Protein AF-A0A7C1SMM3-F1 (afdb_monomer)

pLDDT: mean 85.87, std 16.8, range [30.47, 97.88]

Foldseek 3Di:
DDDLALCVVQPVCSVVAAADEQEQQGDPFLCLLFVNRVRHHYAYAQPDPDPLSHPLKGWFFPFPPDPVLVVCCRRVPVVSGGQEMEHADNVPPPQNFWADVVVGDGDALVRCVVVVQADPVPRDGTHHGPSNVSVVSGPHPHRDDDDRHHDYHYDDDQLVVVCVVVVHDSPDPVSVVVVVVVVVVCCVVVVPPHDDDCPDDDDDDDD

Sequence (207 aa):
SGFDSIRECYRDLSDHIFAVETGLSSDPPMNWLCSFLDQYTLISNSDAHSPEKLGREANIFAADLSYEGIIRAIKEGSSAGFGGTIEFFPQEGKYHYDGHRKCAVSWDPLQTLKHNELCPVCGKKVTIGVMNRVAQLADRDALPERKTRPPFFSLVPLKEILAEISGVGDEGIFIEEAAEPVHWRIAGETGLYGKYVVRKISITFSD

Secondary structure (DSSP, 8-state):
---SSHHHHHGGGGGG--EEE--TT--HHHHTT-GGGTTSEEE-----SSGGGTTSSEEEE-S-SSHHHHHHHHHHGGGGTEEEEEE--GGGSTTSSEEEGGGTEEE-HHHHHHTTTB-TTT-PBPBPPHHHHHHHH---SSPPPSSSSPPEEE---HHHHHHHHHTS-TT-HHHHHHHHHHHHHHHHHHTSSSS--------PPP-

Radius of gyration: 20.02 Å; Cα contacts (8 Å, |Δi|>4): 298; chains: 1; bounding box: 53×40×51 Å

Mean predicted aligned error: 7.5 Å

Nearest PDB structures (foldseek):
  5zb8-assembly1_A  TM=8.695E-01  e=2.434E-13  Pyrococcus furiosus
  7k33-assembly1_A  TM=8.265E-01  e=4.041E-12  Pyrococcus furiosus
  5ijl-assembly1_A  TM=6.917E-01  e=1.526E+00  Pyrococcus abyssi GE5

Structure (mmCIF, N/CA/C/O backbone):
data_AF-A0A7C1SMM3-F1
#
_entry.id   AF-A0A7C1SMM3-F1
#
loop_
_atom_site.group_PDB
_atom_site.id
_atom_site.type_symbol
_atom_site.label_atom_id
_atom_site.label_alt_id
_atom_site.label_comp_id
_atom_site.label_asym_id
_atom_site.label_entity_id
_atom_site.label_seq_id
_atom_site.pdbx_PDB_ins_code
_atom_site.Cartn_x
_atom_site.Cartn_y
_atom_site.Cartn_z
_atom_site.occupancy
_atom_site.B_iso_or_equiv
_atom_site.auth_seq_id
_atom_site.auth_comp_id
_atom_site.auth_asym_id
_atom_site.auth_atom_id
_atom_site.pdbx_PDB_model_num
ATOM 1 N N . SER A 1 1 ? -16.451 7.694 -2.002 1.00 51.03 1 SER A N 1
ATOM 2 C CA . SER A 1 1 ? -16.905 6.476 -2.697 1.00 51.03 1 SER A CA 1
ATOM 3 C C . SER A 1 1 ? -16.116 5.312 -2.138 1.00 51.03 1 SER A C 1
ATOM 5 O O . SER A 1 1 ? -14.928 5.474 -1.898 1.00 51.03 1 SER A O 1
ATOM 7 N N . GLY A 1 2 ? -16.765 4.186 -1.866 1.00 80.44 2 GLY A N 1
ATOM 8 C CA . GLY A 1 2 ? -16.091 2.929 -1.558 1.00 80.44 2 GLY A CA 1
ATOM 9 C C . GLY A 1 2 ? -16.720 1.881 -2.456 1.00 80.44 2 GLY A C 1
ATOM 10 O O . GLY A 1 2 ? -17.932 1.720 -2.400 1.00 80.44 2 GLY A O 1
ATOM 11 N N . PHE A 1 3 ? -15.922 1.282 -3.331 1.00 93.06 3 PHE A N 1
ATOM 12 C CA . PHE A 1 3 ? -16.336 0.158 -4.165 1.00 93.06 3 PHE A CA 1
ATOM 13 C C . PHE A 1 3 ? -15.752 -1.117 -3.561 1.00 93.06 3 PHE A C 1
ATOM 15 O O . PHE A 1 3 ? -14.666 -1.075 -2.969 1.00 93.06 3 PHE A O 1
ATOM 22 N N . ASP A 1 4 ? -16.458 -2.232 -3.709 1.00 93.81 4 ASP A N 1
ATOM 23 C CA . ASP A 1 4 ? -16.005 -3.539 -3.222 1.00 93.81 4 ASP A CA 1
ATOM 24 C C . ASP A 1 4 ? -15.216 -4.304 -4.301 1.00 93.81 4 ASP A C 1
ATOM 26 O O . ASP A 1 4 ? -14.583 -5.315 -4.014 1.00 93.81 4 ASP A O 1
ATOM 30 N N . SER A 1 5 ? -15.210 -3.819 -5.552 1.00 93.50 5 SER A N 1
ATOM 31 C CA . SER A 1 5 ? -14.416 -4.405 -6.639 1.00 93.50 5 SER A CA 1
ATOM 32 C C . SER A 1 5 ? -14.021 -3.399 -7.727 1.00 93.50 5 SER A C 1
ATOM 34 O O . SER A 1 5 ? -14.676 -2.374 -7.935 1.00 93.50 5 SER A O 1
ATOM 36 N N . ILE A 1 6 ? -12.980 -3.739 -8.498 1.00 94.88 6 ILE A N 1
ATOM 37 C CA . ILE A 1 6 ? -12.556 -2.979 -9.688 1.00 94.88 6 ILE A CA 1
ATOM 38 C C . ILE A 1 6 ? -13.687 -2.893 -10.720 1.00 94.88 6 ILE A C 1
ATOM 40 O O . ILE A 1 6 ? -13.918 -1.829 -11.291 1.00 94.88 6 ILE A O 1
ATOM 44 N N . ARG A 1 7 ? -14.444 -3.978 -10.927 1.00 95.06 7 ARG A N 1
ATOM 45 C CA . ARG A 1 7 ? -15.553 -4.009 -11.891 1.00 95.06 7 ARG A CA 1
ATOM 46 C C . ARG A 1 7 ? -16.708 -3.096 -11.494 1.00 95.06 7 ARG A C 1
ATOM 48 O O . ARG A 1 7 ? -17.322 -2.487 -12.360 1.00 95.06 7 ARG A O 1
ATOM 55 N N . GLU A 1 8 ? -17.006 -2.974 -10.207 1.00 95.38 8 GLU A N 1
ATOM 56 C CA . GLU A 1 8 ? -18.029 -2.039 -9.733 1.00 95.38 8 GLU A CA 1
ATOM 57 C C . GLU A 1 8 ? -17.616 -0.578 -9.987 1.00 95.38 8 GLU A C 1
ATOM 59 O O . GLU A 1 8 ? -18.430 0.230 -10.439 1.00 95.38 8 GLU A O 1
ATOM 64 N N . CYS A 1 9 ? -16.334 -0.270 -9.755 1.00 95.62 9 CYS A N 1
ATOM 65 C CA . CYS A 1 9 ? -15.755 1.058 -9.951 1.00 95.62 9 CYS A CA 1
ATOM 66 C C . CYS A 1 9 ? -15.668 1.450 -11.437 1.00 95.62 9 CYS A C 1
ATOM 68 O O . CYS A 1 9 ? -16.152 2.510 -11.833 1.00 95.62 9 CYS A O 1
ATOM 70 N N . TYR A 1 10 ? -15.074 0.583 -12.264 1.00 95.69 10 TYR A N 1
ATOM 71 C CA . TYR A 1 10 ? -14.698 0.888 -13.651 1.00 95.69 10 TYR A CA 1
ATOM 72 C C . TYR A 1 10 ? -15.640 0.299 -14.707 1.00 95.69 10 TYR A C 1
ATOM 74 O O . TYR A 1 10 ? -15.558 0.685 -15.869 1.00 95.69 10 TYR A O 1
ATOM 82 N N . ARG A 1 11 ? -16.563 -0.590 -14.321 1.00 95.56 11 ARG A N 1
ATOM 83 C CA . ARG A 1 11 ? -17.600 -1.176 -15.188 1.00 95.56 11 ARG A CA 1
ATOM 84 C C . ARG A 1 11 ? -17.015 -1.796 -16.457 1.00 95.56 11 ARG A C 1
ATOM 86 O O . ARG A 1 11 ? -16.208 -2.708 -16.368 1.00 95.56 11 ARG A O 1
ATOM 93 N N . ASP A 1 12 ? -17.441 -1.324 -17.619 1.00 96.62 12 ASP A N 1
ATOM 94 C CA . ASP A 1 12 ? -16.998 -1.741 -18.946 1.00 96.62 12 ASP A CA 1
ATOM 95 C C . ASP A 1 12 ? -15.519 -1.434 -19.225 1.00 96.62 12 ASP A C 1
ATOM 97 O O . ASP A 1 12 ? -14.947 -2.009 -20.146 1.00 96.62 12 ASP A O 1
ATOM 101 N N . LEU A 1 13 ? -14.873 -0.599 -18.404 1.00 96.88 13 LEU A N 1
ATOM 102 C CA . LEU A 1 13 ? -13.441 -0.317 -18.494 1.00 96.88 13 LEU A CA 1
ATOM 103 C C . LEU A 1 13 ? -12.572 -1.228 -17.614 1.00 96.88 13 LEU A C 1
ATOM 105 O O . LEU A 1 13 ? -11.350 -1.084 -17.640 1.00 96.88 13 LEU A O 1
ATOM 109 N N . SER A 1 14 ? -13.154 -2.158 -16.841 1.00 96.19 14 SER A N 1
ATOM 110 C CA . SER A 1 14 ? -12.384 -3.022 -15.930 1.00 96.19 14 SER A CA 1
ATOM 111 C C . SER A 1 14 ? -11.294 -3.818 -16.640 1.00 96.19 14 SER A C 1
ATOM 113 O O . SER A 1 14 ? -10.201 -3.969 -16.107 1.00 96.19 14 SER A O 1
ATOM 115 N N . ASP A 1 15 ? -11.567 -4.253 -17.869 1.00 95.38 15 ASP A N 1
ATOM 116 C CA . ASP A 1 15 ? -10.668 -5.104 -18.657 1.00 95.38 15 ASP A CA 1
ATOM 117 C C . ASP A 1 15 ? -9.462 -4.326 -19.225 1.00 95.38 15 ASP A C 1
ATOM 119 O O . ASP A 1 15 ? -8.555 -4.904 -19.824 1.00 95.38 15 ASP A O 1
ATOM 123 N N . HIS A 1 16 ? -9.431 -3.004 -19.026 1.00 96.12 16 HIS A N 1
ATOM 124 C CA . HIS A 1 16 ? -8.307 -2.129 -19.362 1.00 96.12 16 HIS A CA 1
ATOM 125 C C . HIS A 1 16 ? -7.430 -1.780 -18.151 1.00 96.12 16 HIS A C 1
ATOM 127 O O . HIS A 1 16 ? -6.458 -1.034 -18.298 1.00 96.12 16 HIS A O 1
ATOM 133 N N . ILE A 1 17 ? -7.755 -2.299 -16.964 1.00 97.19 17 ILE A N 1
ATOM 134 C CA . ILE A 1 17 ? -6.964 -2.116 -15.749 1.00 97.19 17 ILE A CA 1
ATOM 135 C C . ILE A 1 17 ? -6.017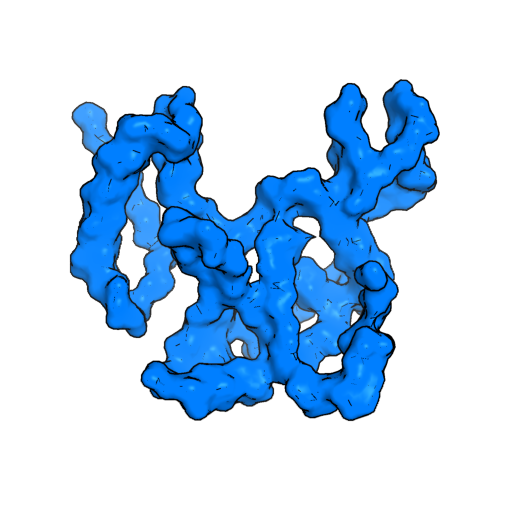 -3.305 -15.599 1.00 97.19 17 ILE A C 1
ATOM 137 O O . ILE A 1 17 ? -6.443 -4.453 -15.568 1.00 97.19 17 ILE A O 1
ATOM 141 N N . PHE A 1 18 ? -4.719 -3.027 -15.498 1.00 96.44 18 PHE A N 1
ATOM 142 C CA . PHE A 1 18 ? -3.675 -4.061 -15.425 1.00 96.44 18 PHE A CA 1
ATOM 143 C C . PHE A 1 18 ? -2.922 -4.065 -14.096 1.00 96.44 18 PHE A C 1
ATOM 145 O O . PHE A 1 18 ? -2.239 -5.030 -13.764 1.00 96.44 18 PHE A O 1
ATOM 152 N N . ALA A 1 19 ? -3.023 -2.972 -13.347 1.00 96.88 19 ALA A N 1
ATOM 153 C CA . ALA A 1 19 ? -2.275 -2.765 -12.126 1.00 96.88 19 ALA A CA 1
ATOM 154 C C . ALA A 1 19 ? -3.119 -2.038 -11.087 1.00 96.88 19 ALA A C 1
ATOM 156 O O . ALA A 1 19 ? -4.028 -1.279 -11.432 1.00 96.88 19 ALA A O 1
ATOM 157 N N . VAL A 1 20 ? -2.787 -2.274 -9.823 1.00 96.88 20 VAL A N 1
ATOM 158 C CA . VAL A 1 20 ? -3.386 -1.609 -8.667 1.00 96.88 20 VAL A CA 1
ATOM 159 C C . VAL A 1 20 ? -2.256 -1.038 -7.830 1.00 96.88 20 VAL A C 1
ATOM 161 O O . VAL A 1 20 ? -1.303 -1.741 -7.504 1.00 96.88 20 VAL A O 1
ATOM 164 N N . GLU A 1 21 ? -2.354 0.247 -7.514 1.00 97.38 21 GLU A N 1
ATOM 165 C CA . GLU A 1 21 ? -1.407 0.902 -6.620 1.00 97.38 21 GLU A CA 1
ATOM 166 C C . GLU A 1 21 ? -1.762 0.589 -5.164 1.00 97.38 21 GLU A C 1
ATOM 168 O O . GLU A 1 21 ? -2.913 0.768 -4.760 1.00 97.38 21 GLU A O 1
ATOM 173 N N . THR A 1 22 ? -0.789 0.104 -4.390 1.00 94.88 22 THR A N 1
ATOM 174 C CA . THR A 1 22 ? -0.941 -0.188 -2.953 1.00 94.88 22 THR A CA 1
ATOM 175 C C . THR A 1 22 ? -1.148 1.094 -2.148 1.00 94.88 22 THR A C 1
ATOM 177 O O . THR A 1 22 ? -2.021 1.161 -1.273 1.00 94.88 22 THR A O 1
ATOM 180 N N . GLY A 1 23 ? -0.361 2.115 -2.490 1.00 92.81 23 GLY A N 1
ATOM 181 C CA . GLY A 1 23 ? -0.274 3.394 -1.804 1.00 92.81 23 GLY A CA 1
ATOM 182 C C . GLY A 1 23 ? 0.199 3.265 -0.354 1.00 92.81 23 GLY A C 1
ATOM 183 O O . GLY A 1 23 ? 0.208 2.195 0.244 1.00 92.81 23 GLY A O 1
ATOM 184 N N . LEU A 1 24 ? 0.445 4.410 0.279 1.00 93.25 24 LEU A N 1
ATOM 185 C CA . LEU A 1 24 ? 1.097 4.524 1.598 1.00 93.25 24 LEU A CA 1
ATOM 186 C C . LEU A 1 24 ? 0.362 3.872 2.784 1.00 93.25 24 LEU A C 1
ATOM 188 O O . LEU A 1 24 ? 0.806 3.974 3.926 1.00 93.25 24 LEU A O 1
ATOM 192 N N . SER A 1 25 ? -0.839 3.337 2.567 1.00 95.38 25 SER A N 1
ATOM 193 C CA . SER A 1 25 ? -1.697 2.798 3.629 1.00 95.38 25 SER A CA 1
ATOM 194 C C . SER A 1 25 ? -1.900 1.287 3.548 1.00 95.38 25 SER A C 1
ATOM 196 O O . SER A 1 25 ? -2.565 0.727 4.422 1.00 95.38 25 SER A O 1
ATOM 198 N N . SER A 1 26 ? -1.365 0.624 2.522 1.00 96.00 26 SER A N 1
ATOM 199 C CA . SER A 1 26 ? -1.418 -0.829 2.396 1.00 96.00 26 SER A CA 1
ATOM 200 C C . SER A 1 26 ? -0.145 -1.366 1.757 1.00 96.00 26 SER A C 1
ATOM 202 O O . SER A 1 26 ? 0.583 -0.630 1.111 1.00 96.00 26 SER A O 1
ATOM 204 N N . ASP A 1 27 ? 0.121 -2.652 1.935 1.00 96.19 27 ASP A N 1
ATOM 205 C CA . ASP A 1 27 ? 1.266 -3.328 1.331 1.00 96.19 27 ASP A CA 1
ATOM 206 C C . ASP A 1 27 ? 0.802 -4.566 0.536 1.00 96.19 27 ASP A C 1
ATOM 208 O O . ASP A 1 27 ? -0.387 -4.929 0.556 1.00 96.19 27 ASP A O 1
ATOM 212 N N . PRO A 1 28 ? 1.701 -5.240 -0.202 1.00 95.50 28 PRO A N 1
ATOM 213 C CA . PRO A 1 28 ? 1.336 -6.438 -0.939 1.00 95.50 28 PRO A CA 1
ATOM 214 C C . PRO A 1 28 ? 0.726 -7.535 -0.050 1.00 95.50 28 PRO A C 1
ATOM 216 O O . PRO A 1 28 ? -0.330 -8.034 -0.432 1.00 95.50 28 PRO A O 1
ATOM 219 N N . PRO A 1 29 ? 1.261 -7.882 1.142 1.00 94.69 29 PRO A N 1
ATOM 220 C CA . PRO A 1 29 ? 0.603 -8.811 2.065 1.00 94.69 29 PRO A CA 1
ATOM 221 C C . PRO A 1 29 ? -0.856 -8.484 2.389 1.00 94.69 29 PRO A C 1
ATOM 223 O O . PRO A 1 29 ? -1.693 -9.383 2.327 1.00 94.69 29 PRO A O 1
ATOM 226 N N . MET A 1 30 ? -1.184 -7.228 2.696 1.00 95.94 30 MET A N 1
ATOM 227 C CA . MET A 1 30 ? -2.565 -6.812 2.958 1.00 95.94 30 MET A CA 1
ATOM 228 C C . MET A 1 30 ? -3.458 -7.056 1.734 1.00 95.94 30 MET A C 1
ATOM 230 O O . MET A 1 30 ? -4.520 -7.664 1.847 1.00 95.94 30 MET A O 1
ATOM 234 N N . ASN A 1 31 ? -3.006 -6.646 0.548 1.00 96.12 31 ASN A N 1
ATOM 235 C CA . ASN A 1 31 ? -3.766 -6.791 -0.700 1.00 96.12 31 ASN A CA 1
ATOM 236 C C . ASN A 1 31 ? -3.881 -8.252 -1.162 1.00 96.12 31 ASN A C 1
ATOM 238 O O . ASN A 1 31 ? -4.873 -8.658 -1.762 1.00 96.12 31 ASN A O 1
ATOM 242 N N . TRP A 1 32 ? -2.894 -9.082 -0.843 1.00 95.06 32 TRP A N 1
ATOM 243 C CA . TRP A 1 32 ? -2.866 -10.506 -1.162 1.00 95.06 32 TRP A CA 1
ATOM 244 C C . TRP A 1 32 ? -3.916 -11.339 -0.437 1.00 95.06 32 TRP A C 1
ATOM 246 O O . TRP A 1 32 ? -4.119 -12.492 -0.823 1.00 95.06 32 TRP A O 1
ATOM 256 N N . LEU A 1 33 ? -4.574 -10.792 0.582 1.00 95.31 33 LEU A N 1
ATOM 257 C CA . LEU A 1 33 ? -5.727 -11.421 1.222 1.00 95.31 33 LEU A CA 1
ATOM 258 C C . LEU A 1 33 ? -7.000 -11.337 0.363 1.00 95.31 33 LEU A C 1
ATOM 260 O O . LEU A 1 33 ? -7.958 -12.052 0.637 1.00 95.31 33 LEU A O 1
ATOM 264 N N . CYS A 1 34 ? -6.994 -10.514 -0.687 1.00 95.38 34 CYS A N 1
ATOM 265 C CA . CYS A 1 34 ? -8.125 -10.269 -1.574 1.00 95.38 34 CYS A CA 1
ATOM 266 C C . CYS A 1 34 ? -7.886 -10.924 -2.944 1.00 95.38 34 CYS A C 1
ATOM 268 O O . CYS A 1 34 ? -7.197 -10.363 -3.797 1.00 95.38 34 CYS A O 1
ATOM 270 N N . SER A 1 35 ? -8.450 -12.107 -3.194 1.00 93.94 35 SER A N 1
ATOM 271 C CA . SER A 1 35 ? -8.172 -12.890 -4.408 1.00 93.94 35 SER A CA 1
ATOM 272 C C . SER A 1 35 ? -8.558 -12.199 -5.709 1.00 93.94 35 SER A C 1
ATOM 274 O O . SER A 1 35 ? -7.914 -12.424 -6.733 1.00 93.94 35 SER A O 1
ATOM 276 N N . PHE A 1 36 ? -9.543 -11.298 -5.675 1.00 94.06 36 PHE A N 1
ATOM 277 C CA . PHE A 1 36 ? -9.931 -10.518 -6.848 1.00 94.06 36 PHE A CA 1
ATOM 278 C C . PHE A 1 36 ? -8.805 -9.607 -7.366 1.00 94.06 36 PHE A C 1
ATOM 280 O O . PHE A 1 36 ? -8.863 -9.188 -8.527 1.00 94.06 36 PHE A O 1
ATOM 287 N N . LEU A 1 37 ? -7.792 -9.318 -6.534 1.00 94.81 37 LEU A N 1
ATOM 288 C CA . LEU A 1 37 ? -6.622 -8.525 -6.902 1.00 94.81 37 LEU A CA 1
ATOM 289 C C . LEU A 1 37 ? -5.512 -9.334 -7.592 1.00 94.81 37 LEU A C 1
ATOM 291 O O . LEU A 1 37 ? -4.626 -8.735 -8.191 1.00 94.81 37 LEU A O 1
ATOM 295 N N . ASP A 1 38 ? -5.559 -10.669 -7.572 1.00 92.44 38 ASP A N 1
ATOM 296 C CA . ASP A 1 38 ? -4.474 -11.525 -8.085 1.00 92.44 38 ASP A CA 1
ATOM 297 C C . ASP A 1 38 ? -4.201 -11.374 -9.587 1.00 92.44 38 ASP A C 1
ATOM 299 O O . ASP A 1 38 ? -3.119 -11.721 -10.055 1.00 92.44 38 ASP A O 1
ATOM 303 N N . GLN A 1 39 ? -5.184 -10.886 -10.342 1.00 91.69 39 GLN A N 1
ATOM 304 C CA . GLN A 1 39 ? -5.062 -10.649 -11.781 1.00 91.69 39 GLN A CA 1
ATOM 305 C C . GLN A 1 39 ? -4.324 -9.345 -12.128 1.00 91.69 39 GLN A C 1
ATOM 307 O O . GLN A 1 39 ? -4.029 -9.121 -13.298 1.00 91.69 39 GLN A O 1
ATOM 312 N N . TYR A 1 40 ? -4.052 -8.484 -11.142 1.00 94.69 40 TYR A N 1
ATOM 313 C CA . TYR A 1 40 ? -3.394 -7.197 -11.349 1.00 94.69 40 TYR A CA 1
ATOM 314 C C . TYR A 1 40 ? -1.964 -7.224 -10.814 1.00 94.69 40 TYR A C 1
ATOM 316 O O . TYR A 1 40 ? -1.669 -7.820 -9.776 1.00 94.69 40 TYR A O 1
ATOM 324 N N . THR A 1 41 ? -1.076 -6.496 -11.481 1.00 96.06 41 THR A N 1
ATOM 325 C CA . THR A 1 41 ? 0.244 -6.193 -10.929 1.00 96.06 41 THR A CA 1
ATOM 326 C C . THR A 1 41 ? 0.092 -5.164 -9.812 1.00 96.06 41 THR A C 1
ATOM 328 O O . THR A 1 41 ? -0.401 -4.060 -10.044 1.00 96.06 41 THR A O 1
ATOM 331 N N . LEU A 1 42 ? 0.520 -5.505 -8.597 1.00 96.50 42 LEU A N 1
ATOM 332 C CA . LEU A 1 42 ? 0.599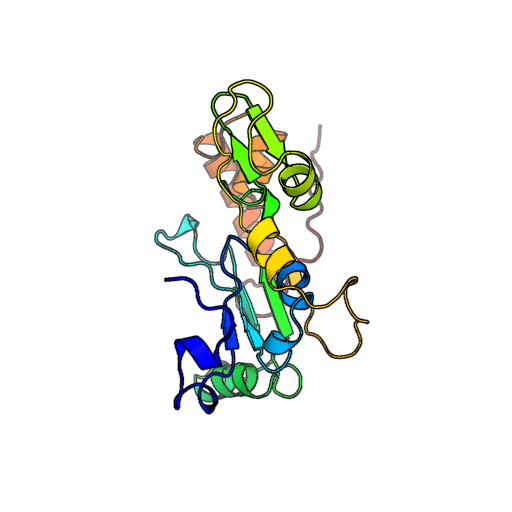 -4.525 -7.516 1.00 96.50 42 LEU A CA 1
ATOM 333 C C . LEU A 1 42 ? 1.811 -3.623 -7.747 1.00 96.50 42 LEU A C 1
ATOM 335 O O . LEU A 1 42 ? 2.929 -4.123 -7.875 1.00 96.50 42 LEU A O 1
ATOM 339 N N . ILE A 1 43 ? 1.569 -2.318 -7.821 1.00 97.69 43 ILE A N 1
ATOM 340 C CA . ILE A 1 43 ? 2.599 -1.288 -7.978 1.00 97.69 43 ILE A CA 1
ATOM 341 C C . ILE A 1 43 ? 2.610 -0.374 -6.756 1.00 97.69 43 ILE A C 1
ATOM 343 O O . ILE A 1 43 ? 1.607 -0.258 -6.057 1.00 97.69 43 ILE A O 1
ATOM 347 N N . SER A 1 44 ? 3.733 0.295 -6.527 1.00 96.94 44 SER A N 1
ATOM 348 C CA . SER A 1 44 ? 3.930 1.181 -5.382 1.00 96.94 44 SER A CA 1
ATOM 349 C C . SER A 1 44 ? 4.627 2.462 -5.825 1.00 96.94 44 SER A C 1
ATOM 351 O O . SER A 1 44 ? 5.639 2.414 -6.531 1.00 96.94 44 SER A O 1
ATOM 353 N N . ASN A 1 45 ? 4.051 3.616 -5.488 1.00 95.94 45 ASN A N 1
ATOM 354 C CA . ASN A 1 45 ? 4.495 4.922 -5.965 1.00 95.94 45 ASN A CA 1
ATOM 355 C C . ASN A 1 45 ? 4.466 5.936 -4.823 1.00 95.94 45 ASN A C 1
ATOM 357 O O . ASN A 1 45 ? 3.509 6.029 -4.068 1.00 95.94 45 ASN A O 1
ATOM 361 N N . SER A 1 46 ? 5.490 6.785 -4.747 1.00 91.44 46 SER A N 1
ATOM 362 C CA . SER A 1 46 ? 5.682 7.676 -3.600 1.00 91.44 46 SER A CA 1
ATOM 363 C C . SER A 1 46 ? 4.600 8.733 -3.367 1.00 91.44 46 SER A C 1
ATOM 365 O O . SER A 1 46 ? 4.585 9.317 -2.283 1.00 91.44 46 SER A O 1
ATOM 367 N N . ASP A 1 47 ? 3.781 9.068 -4.368 1.00 93.44 47 ASP A N 1
ATOM 368 C CA . ASP A 1 47 ? 2.879 10.231 -4.331 1.00 93.44 47 ASP A CA 1
ATOM 369 C C . ASP A 1 47 ? 3.602 11.490 -3.792 1.00 93.44 47 ASP A C 1
ATOM 371 O O . ASP A 1 47 ? 3.253 12.101 -2.771 1.00 93.44 47 ASP A O 1
ATOM 375 N N . ALA A 1 48 ? 4.761 11.778 -4.394 1.00 90.69 48 ALA A N 1
ATOM 376 C CA . ALA A 1 48 ? 5.710 12.742 -3.857 1.00 90.69 48 ALA A CA 1
ATOM 377 C C . ALA A 1 48 ? 5.260 14.171 -4.169 1.00 90.69 48 ALA A C 1
ATOM 379 O O . ALA A 1 48 ? 5.213 14.593 -5.320 1.00 90.69 48 ALA A O 1
ATOM 380 N N . HIS A 1 49 ? 4.991 14.925 -3.107 1.00 91.19 49 HIS A N 1
ATOM 381 C CA . HIS A 1 49 ? 4.643 16.347 -3.159 1.00 91.19 49 HIS A CA 1
ATOM 382 C C . HIS A 1 49 ? 5.817 17.256 -2.760 1.00 91.19 49 HIS A C 1
ATOM 384 O O . HIS A 1 49 ? 5.669 18.473 -2.672 1.00 91.19 49 HIS A O 1
ATOM 390 N N . SER A 1 50 ? 6.974 16.656 -2.482 1.00 87.44 50 SER A N 1
ATOM 391 C CA . SER A 1 50 ? 8.235 17.338 -2.217 1.00 87.44 50 SER A CA 1
ATOM 392 C C . SER A 1 50 ? 9.408 16.411 -2.579 1.00 87.44 50 SER A C 1
ATOM 394 O O . SER A 1 50 ? 9.219 15.187 -2.595 1.00 87.44 50 SER A O 1
ATOM 396 N N . PRO A 1 51 ? 10.601 16.949 -2.892 1.00 84.31 51 PRO A N 1
ATOM 397 C CA . PRO A 1 51 ? 11.767 16.141 -3.258 1.00 84.31 51 PRO A CA 1
ATOM 398 C C . PRO A 1 51 ? 12.158 15.105 -2.198 1.00 84.31 51 PRO A C 1
ATOM 400 O O . PRO A 1 51 ? 12.563 14.000 -2.536 1.00 84.31 51 PRO A O 1
ATOM 403 N N . GLU A 1 52 ? 11.970 15.426 -0.920 1.00 80.31 52 GLU A N 1
ATOM 404 C CA . GLU A 1 52 ? 12.324 14.567 0.217 1.00 80.31 52 GLU A CA 1
ATOM 405 C C . GLU A 1 52 ? 11.427 13.326 0.304 1.00 80.31 52 GLU A C 1
ATOM 407 O O . GLU A 1 52 ? 11.811 12.320 0.892 1.00 80.31 52 GLU A O 1
ATOM 412 N N . LYS A 1 53 ? 10.226 13.388 -0.287 1.00 83.94 53 LYS A N 1
ATOM 413 C CA . LYS A 1 53 ? 9.273 12.272 -0.341 1.00 83.94 53 LYS A CA 1
ATOM 414 C C . LYS A 1 53 ? 9.450 11.405 -1.585 1.00 83.94 53 LYS A C 1
ATOM 416 O O . LYS A 1 53 ? 8.767 10.388 -1.703 1.00 83.94 53 LYS A O 1
ATOM 421 N N . LEU A 1 54 ? 10.313 11.797 -2.524 1.00 85.75 54 LEU A N 1
ATOM 422 C CA . LEU A 1 54 ? 10.536 11.051 -3.757 1.00 85.75 54 LEU A CA 1
ATOM 423 C C . LEU A 1 54 ? 11.126 9.671 -3.447 1.00 85.75 54 LEU A C 1
ATOM 425 O O . LEU A 1 54 ? 12.111 9.553 -2.726 1.00 85.75 54 LEU A O 1
ATOM 429 N N . GLY A 1 55 ? 10.527 8.622 -4.011 1.00 85.88 55 GLY A N 1
ATOM 430 C CA . GLY A 1 55 ? 11.055 7.262 -3.891 1.00 85.88 55 GLY A CA 1
ATOM 431 C C . GLY A 1 55 ? 10.888 6.608 -2.516 1.00 85.88 55 GLY A C 1
ATOM 432 O O . GLY A 1 55 ? 11.464 5.546 -2.301 1.00 85.88 55 GLY A O 1
ATOM 433 N N . ARG A 1 56 ? 10.080 7.181 -1.605 1.00 87.56 56 ARG A N 1
ATOM 434 C CA . ARG A 1 56 ? 9.658 6.481 -0.368 1.00 87.56 56 ARG A CA 1
ATOM 435 C C . ARG A 1 56 ? 8.860 5.201 -0.646 1.00 87.56 56 ARG A C 1
ATOM 437 O O . ARG A 1 56 ? 8.801 4.319 0.196 1.00 87.56 56 ARG A O 1
ATOM 444 N N . GLU A 1 57 ? 8.288 5.129 -1.843 1.00 93.00 57 GLU A N 1
ATOM 445 C CA . GLU A 1 57 ? 7.704 3.948 -2.464 1.00 93.00 57 GLU A CA 1
ATOM 446 C C . GLU A 1 57 ? 8.151 3.907 -3.925 1.00 93.00 57 GLU A C 1
ATOM 448 O O . GLU A 1 57 ? 8.298 4.961 -4.562 1.00 93.00 57 GLU A O 1
ATOM 453 N N . ALA A 1 58 ? 8.417 2.711 -4.445 1.00 94.88 58 ALA A N 1
ATOM 454 C CA . ALA A 1 58 ? 8.929 2.534 -5.798 1.00 94.88 58 ALA A CA 1
ATOM 455 C C . ALA A 1 58 ? 8.679 1.127 -6.353 1.00 94.88 58 ALA A C 1
ATOM 457 O O . ALA A 1 58 ? 8.355 0.180 -5.640 1.00 94.88 58 ALA A O 1
ATOM 458 N N . ASN A 1 59 ? 8.929 0.974 -7.652 1.00 96.06 59 ASN A N 1
ATOM 459 C CA . ASN A 1 59 ? 8.827 -0.294 -8.367 1.00 96.06 59 ASN A CA 1
ATOM 460 C C . ASN A 1 59 ? 10.205 -0.736 -8.871 1.00 96.06 59 ASN A C 1
ATOM 462 O O . ASN A 1 59 ? 11.024 0.084 -9.292 1.00 96.06 59 ASN A O 1
ATOM 466 N N . ILE A 1 60 ? 10.451 -2.044 -8.866 1.00 94.88 60 ILE A N 1
ATOM 467 C CA . ILE A 1 60 ? 11.684 -2.657 -9.360 1.00 94.88 60 ILE A CA 1
ATOM 468 C C . ILE A 1 60 ? 11.414 -3.201 -10.762 1.00 94.88 60 ILE A C 1
ATOM 470 O O . ILE A 1 60 ? 10.584 -4.092 -10.935 1.00 94.88 60 ILE A O 1
ATOM 474 N N . PHE A 1 61 ? 12.151 -2.712 -11.759 1.00 93.56 61 PHE A N 1
ATOM 475 C CA . PHE A 1 61 ? 12.034 -3.162 -13.147 1.00 93.56 61 PHE A CA 1
ATOM 476 C C . PHE A 1 61 ? 13.327 -3.817 -13.635 1.00 93.56 61 PHE A C 1
ATOM 478 O O . PHE A 1 61 ? 14.415 -3.261 -13.509 1.00 93.56 61 PHE A O 1
ATOM 485 N N . ALA A 1 62 ? 13.184 -4.992 -14.240 1.00 92.81 62 ALA A N 1
ATOM 486 C CA . ALA A 1 62 ? 14.181 -5.674 -15.057 1.00 92.81 62 ALA A CA 1
ATOM 487 C C . ALA A 1 62 ? 13.737 -5.631 -16.532 1.00 92.81 62 ALA A C 1
ATOM 489 O O . ALA A 1 62 ? 13.592 -6.663 -17.184 1.00 92.81 62 ALA A O 1
ATOM 490 N N . ALA A 1 63 ? 13.457 -4.423 -17.019 1.00 91.44 63 ALA A N 1
ATOM 491 C CA . ALA A 1 63 ? 12.982 -4.139 -18.369 1.00 91.44 63 ALA A CA 1
ATOM 492 C C . ALA A 1 63 ? 13.778 -2.976 -18.976 1.00 91.44 63 ALA A C 1
ATOM 494 O O . ALA A 1 63 ? 14.509 -2.279 -18.266 1.00 91.44 63 ALA A O 1
ATOM 495 N N . ASP A 1 64 ? 13.626 -2.760 -20.282 1.00 90.62 64 ASP A N 1
ATOM 496 C CA . ASP A 1 64 ? 14.198 -1.590 -20.944 1.00 90.62 64 ASP A CA 1
ATOM 497 C C . ASP A 1 64 ? 13.653 -0.304 -20.312 1.00 90.62 64 ASP A C 1
ATOM 499 O O . ASP A 1 64 ? 12.457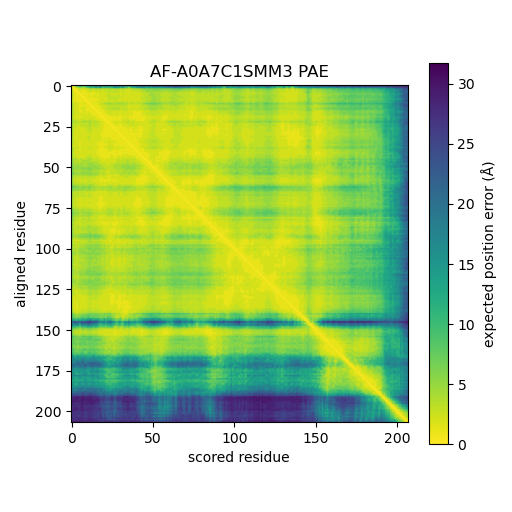 -0.198 -20.025 1.00 90.62 64 ASP A O 1
ATOM 503 N N . LEU A 1 65 ? 14.528 0.688 -20.118 1.00 92.06 65 LEU A N 1
ATOM 504 C CA . LEU A 1 65 ? 14.154 2.007 -19.602 1.00 92.06 65 LEU A CA 1
ATOM 505 C C . LEU A 1 65 ? 13.486 2.843 -20.707 1.00 92.06 65 LEU A C 1
ATOM 507 O O . LEU A 1 65 ? 13.996 3.868 -21.154 1.00 92.06 65 LEU A O 1
ATOM 511 N N . SER A 1 66 ? 12.343 2.354 -21.170 1.00 94.69 66 SER A N 1
ATOM 512 C CA . SER A 1 66 ? 11.450 2.986 -22.129 1.00 94.69 66 SER A CA 1
ATOM 513 C C . SER A 1 66 ? 10.015 2.871 -21.631 1.00 94.69 66 SER A C 1
ATOM 515 O O . SER A 1 66 ? 9.693 2.034 -20.783 1.00 94.69 66 SER A O 1
ATOM 517 N N . TYR A 1 67 ? 9.132 3.712 -22.167 1.00 96.25 67 TYR A N 1
ATOM 518 C CA . TYR A 1 67 ? 7.708 3.621 -21.865 1.00 96.25 67 TYR A CA 1
ATOM 519 C C . TYR A 1 67 ? 7.167 2.222 -22.192 1.00 96.25 67 TYR A C 1
ATOM 521 O O . TYR A 1 67 ? 6.471 1.616 -21.380 1.00 96.25 67 TYR A O 1
ATOM 529 N N . GLU A 1 68 ? 7.542 1.680 -23.349 1.00 97.88 68 GLU A N 1
ATOM 530 C CA . GLU A 1 68 ? 7.113 0.367 -23.817 1.00 97.88 68 GLU A CA 1
ATOM 531 C C . GLU A 1 68 ? 7.617 -0.751 -22.901 1.00 97.88 68 GLU A C 1
ATOM 533 O O . GLU A 1 68 ? 6.842 -1.642 -22.554 1.00 97.88 68 GLU A O 1
ATOM 538 N N . GLY A 1 69 ? 8.883 -0.691 -22.475 1.00 96.56 69 GLY A N 1
ATOM 539 C CA . GLY A 1 69 ? 9.476 -1.669 -21.564 1.00 96.56 69 GLY A CA 1
ATOM 540 C C . GLY A 1 69 ? 8.780 -1.680 -20.203 1.00 96.56 69 GLY A C 1
ATOM 541 O O . GLY A 1 69 ? 8.366 -2.738 -19.725 1.00 96.56 69 GLY A O 1
ATOM 542 N N . ILE A 1 70 ? 8.571 -0.498 -19.616 1.00 96.44 70 ILE A N 1
ATOM 543 C CA . ILE A 1 70 ? 7.915 -0.341 -18.311 1.00 96.44 70 ILE A CA 1
ATOM 544 C C . ILE A 1 70 ? 6.450 -0.780 -18.376 1.00 96.44 70 ILE A C 1
ATOM 546 O O . ILE A 1 70 ? 6.006 -1.575 -17.548 1.00 96.44 70 ILE A O 1
ATOM 550 N N . ILE A 1 71 ? 5.686 -0.307 -19.364 1.00 97.44 71 ILE A N 1
ATOM 551 C CA . ILE A 1 71 ? 4.269 -0.669 -19.487 1.00 97.44 71 ILE A CA 1
ATOM 552 C C . ILE A 1 71 ? 4.098 -2.157 -19.757 1.00 97.44 71 ILE A C 1
ATOM 554 O O . ILE A 1 71 ? 3.188 -2.768 -19.197 1.00 97.44 71 ILE A O 1
ATOM 558 N N . ARG A 1 72 ? 4.969 -2.761 -20.568 1.00 97.50 72 ARG A N 1
ATOM 559 C CA . ARG A 1 72 ? 4.948 -4.206 -20.780 1.00 97.50 72 ARG A CA 1
ATOM 560 C C . ARG A 1 72 ? 5.190 -4.959 -19.473 1.00 97.50 72 ARG A C 1
ATOM 562 O O . ARG A 1 72 ? 4.404 -5.844 -19.152 1.00 97.50 72 ARG A O 1
ATOM 569 N N . ALA A 1 73 ? 6.202 -4.569 -18.696 1.00 96.38 73 ALA A N 1
ATOM 570 C CA . ALA A 1 73 ? 6.474 -5.168 -17.391 1.00 96.38 73 ALA A CA 1
ATOM 571 C C . ALA A 1 73 ? 5.268 -5.057 -16.443 1.00 96.38 73 ALA A C 1
ATOM 573 O O . ALA A 1 73 ? 4.891 -6.041 -15.816 1.00 96.38 73 ALA A O 1
ATOM 574 N N . ILE A 1 74 ? 4.610 -3.894 -16.382 1.00 96.12 74 ILE A N 1
ATOM 575 C CA . ILE A 1 74 ? 3.412 -3.699 -15.550 1.00 96.12 74 ILE A CA 1
ATOM 576 C C . ILE A 1 74 ? 2.253 -4.590 -16.022 1.00 96.12 74 ILE A C 1
ATOM 578 O O . ILE A 1 74 ? 1.587 -5.208 -15.195 1.00 96.12 74 ILE A O 1
ATOM 582 N N . LYS A 1 75 ? 2.001 -4.682 -17.333 1.00 96.00 75 LYS A N 1
ATOM 583 C CA . LYS A 1 75 ? 0.865 -5.443 -17.882 1.00 96.00 75 LYS A CA 1
ATOM 584 C C . LYS A 1 75 ? 1.048 -6.957 -17.827 1.00 96.00 75 LYS A C 1
ATOM 586 O O . LYS A 1 75 ? 0.085 -7.677 -17.601 1.00 96.00 75 LYS A O 1
ATOM 591 N N . GLU A 1 76 ? 2.261 -7.435 -18.082 1.00 94.25 76 GLU A N 1
ATOM 592 C CA . GLU A 1 76 ? 2.584 -8.865 -18.190 1.00 94.25 76 GLU A CA 1
ATOM 593 C C . GLU A 1 76 ? 3.240 -9.420 -16.907 1.00 94.25 76 GLU A C 1
ATOM 595 O O . GLU A 1 76 ? 3.541 -10.612 -16.827 1.00 94.25 76 GLU A O 1
ATOM 600 N N . GLY A 1 77 ? 3.478 -8.574 -15.901 1.00 92.94 77 GLY A N 1
ATOM 601 C CA . GLY A 1 77 ? 4.010 -8.956 -14.595 1.00 92.94 77 GLY A CA 1
ATOM 602 C C . GLY A 1 77 ? 5.455 -9.468 -14.638 1.00 92.94 77 GLY A C 1
ATOM 603 O O . GLY A 1 77 ? 6.284 -9.055 -15.455 1.00 92.94 77 GLY A O 1
ATOM 604 N N . SER A 1 78 ? 5.795 -10.384 -13.723 1.00 90.75 78 SER A N 1
ATOM 605 C CA . SER A 1 78 ? 7.179 -10.853 -13.544 1.00 90.75 78 SER A CA 1
ATOM 606 C C . SER A 1 78 ? 7.792 -11.504 -14.781 1.00 90.75 78 SER A C 1
ATOM 608 O O . SER A 1 78 ? 8.997 -11.371 -14.991 1.00 90.75 78 SER A O 1
ATOM 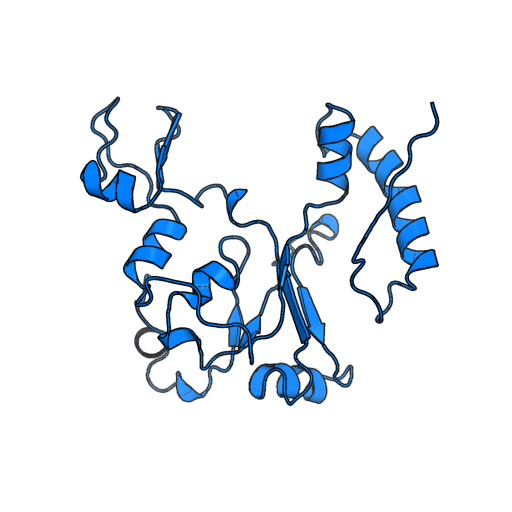610 N N . SER A 1 79 ? 6.994 -12.151 -15.636 1.00 90.88 79 SER A N 1
ATOM 611 C CA . SER A 1 79 ? 7.481 -12.731 -16.897 1.00 90.88 79 SER A CA 1
ATOM 612 C C . SER A 1 79 ? 8.009 -11.696 -17.892 1.00 90.88 79 SER A C 1
ATOM 614 O O . SER A 1 79 ? 8.787 -12.056 -18.772 1.00 90.88 79 SER A O 1
ATOM 616 N N . ALA A 1 80 ? 7.625 -10.426 -17.747 1.00 93.56 80 ALA A N 1
ATOM 617 C CA . ALA A 1 80 ? 8.081 -9.321 -18.587 1.00 93.56 80 ALA A CA 1
ATOM 618 C C . ALA A 1 80 ? 8.997 -8.334 -17.850 1.00 93.56 80 ALA A C 1
ATOM 620 O O . ALA A 1 80 ? 9.218 -7.222 -18.325 1.00 93.56 80 ALA A O 1
ATOM 621 N N . GLY A 1 81 ? 9.540 -8.735 -16.698 1.00 92.94 81 GLY A N 1
ATOM 622 C CA . GLY A 1 81 ? 10.531 -7.944 -15.976 1.00 92.94 81 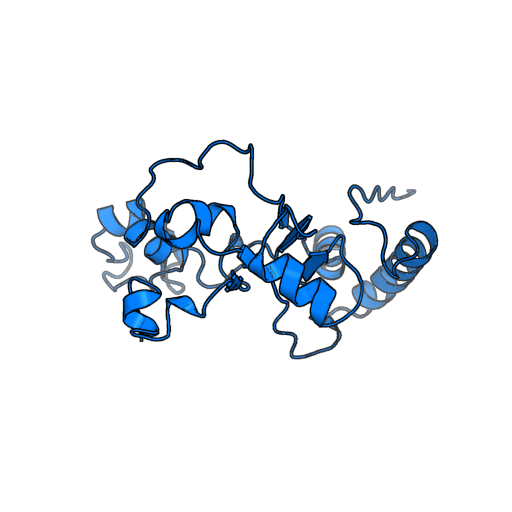GLY A CA 1
ATOM 623 C C . GLY A 1 81 ? 9.980 -7.088 -14.837 1.00 92.94 81 GLY A C 1
ATOM 624 O O . GLY A 1 81 ? 10.712 -6.233 -14.346 1.00 92.94 81 GLY A O 1
ATOM 625 N N . PHE A 1 82 ? 8.746 -7.294 -14.361 1.00 95.31 82 PHE A N 1
ATOM 626 C CA . PHE A 1 82 ? 8.319 -6.676 -13.098 1.00 95.31 82 PHE A CA 1
ATOM 627 C C . PHE A 1 82 ? 8.932 -7.410 -11.894 1.00 95.31 82 PHE A C 1
ATOM 629 O O . PHE A 1 82 ? 8.584 -8.553 -11.580 1.00 95.31 82 PHE A O 1
ATOM 636 N N . GLY A 1 83 ? 9.883 -6.751 -11.237 1.00 93.25 83 GLY A N 1
ATOM 637 C CA . GLY A 1 83 ? 10.733 -7.313 -10.191 1.00 93.25 83 GLY A CA 1
ATOM 638 C C . GLY A 1 83 ? 10.215 -7.131 -8.767 1.00 93.25 83 GLY A C 1
ATOM 639 O O . GLY A 1 83 ? 10.837 -7.673 -7.855 1.00 93.25 83 GLY A O 1
ATOM 640 N N . GLY A 1 84 ? 9.114 -6.401 -8.567 1.00 94.69 84 GLY A N 1
ATOM 641 C CA . GLY A 1 84 ? 8.506 -6.179 -7.255 1.00 94.69 84 GLY A CA 1
ATOM 642 C C . GLY A 1 84 ? 8.433 -4.723 -6.835 1.00 94.69 84 GLY A C 1
ATOM 643 O O . GLY A 1 84 ? 8.637 -3.825 -7.652 1.00 94.69 84 GLY A O 1
ATOM 644 N N . THR A 1 85 ? 8.144 -4.502 -5.557 1.00 95.94 85 THR A N 1
ATOM 645 C CA . THR A 1 85 ? 7.909 -3.166 -5.001 1.00 95.94 85 THR A CA 1
ATOM 646 C C . THR A 1 85 ? 8.809 -2.857 -3.810 1.00 95.94 85 THR A C 1
ATOM 648 O O . THR A 1 85 ? 9.341 -3.737 -3.127 1.00 95.94 85 THR A O 1
ATOM 651 N N . ILE A 1 86 ? 9.005 -1.566 -3.590 1.00 95.00 86 ILE A N 1
ATOM 652 C CA . ILE A 1 86 ? 9.579 -0.971 -2.395 1.00 95.00 86 ILE A CA 1
ATOM 653 C C . ILE A 1 86 ? 8.440 -0.188 -1.751 1.00 95.00 86 ILE A C 1
ATOM 655 O O . ILE A 1 86 ? 7.863 0.674 -2.406 1.00 95.00 86 ILE A O 1
ATOM 659 N N . GLU A 1 87 ? 8.120 -0.508 -0.506 1.00 94.12 87 GLU A N 1
ATOM 660 C CA . GLU A 1 87 ? 6.924 -0.045 0.196 1.00 94.12 87 GLU A CA 1
ATOM 661 C C . GLU A 1 87 ? 7.302 0.773 1.433 1.00 94.12 87 GLU A C 1
ATOM 663 O O . GLU A 1 87 ? 8.339 0.537 2.067 1.00 94.12 87 GLU A O 1
ATOM 668 N N . PHE A 1 88 ? 6.411 1.672 1.832 1.00 90.94 88 PHE A N 1
ATOM 669 C CA . PHE A 1 88 ? 6.409 2.221 3.179 1.00 90.94 88 PHE A CA 1
ATOM 670 C C . PHE A 1 88 ? 5.826 1.191 4.170 1.00 90.94 88 PHE A C 1
ATOM 672 O O . PHE A 1 88 ? 5.156 0.240 3.766 1.00 90.94 88 PHE A O 1
ATOM 679 N N . PHE A 1 89 ? 6.068 1.339 5.477 1.00 92.12 89 PHE A N 1
ATOM 680 C CA . PHE A 1 89 ? 5.402 0.504 6.484 1.00 92.12 89 PHE A CA 1
ATOM 681 C C . PHE A 1 89 ? 3.969 1.008 6.719 1.00 92.12 89 PHE A C 1
ATOM 683 O O . PHE A 1 89 ? 3.784 2.033 7.380 1.00 92.12 89 PHE A O 1
ATOM 690 N N . PRO A 1 90 ? 2.913 0.303 6.261 1.00 94.25 90 PRO A N 1
ATOM 691 C CA . PRO A 1 90 ? 1.546 0.802 6.405 1.00 94.25 90 PRO A CA 1
ATOM 692 C C . PRO A 1 90 ? 1.115 0.939 7.873 1.00 94.25 90 PRO A C 1
ATOM 694 O O . PRO A 1 90 ? 0.177 1.680 8.160 1.00 94.25 90 PRO A O 1
ATOM 697 N N . GLN A 1 91 ? 1.792 0.256 8.804 1.00 93.50 91 GLN A N 1
ATOM 698 C CA . GLN A 1 91 ? 1.556 0.323 10.249 1.00 93.50 91 GLN A CA 1
ATOM 699 C C . GLN A 1 91 ? 1.864 1.702 10.844 1.00 93.50 91 GLN A C 1
ATOM 701 O O . GLN A 1 91 ? 1.264 2.076 11.850 1.00 93.50 91 GLN A O 1
ATOM 706 N N . GLU A 1 92 ? 2.752 2.469 10.214 1.00 88.94 92 GLU A N 1
ATOM 707 C CA . GLU A 1 92 ? 3.049 3.855 10.596 1.00 88.94 92 GLU A CA 1
ATOM 708 C C . GLU A 1 92 ? 1.966 4.830 10.103 1.00 88.94 92 GLU A C 1
ATOM 710 O O . GLU A 1 92 ? 1.870 5.982 10.536 1.00 88.94 92 GLU A O 1
ATOM 715 N N . GLY A 1 93 ? 1.078 4.354 9.227 1.00 89.44 93 GLY A N 1
ATOM 716 C CA . GLY A 1 93 ? -0.077 5.093 8.760 1.00 89.44 93 GLY A CA 1
ATOM 717 C C . GLY A 1 93 ? -1.022 5.472 9.903 1.00 89.44 93 GLY A C 1
ATOM 718 O O . GLY A 1 93 ? -1.477 4.644 10.692 1.00 89.44 93 GLY A O 1
ATOM 719 N N . LYS A 1 94 ? -1.435 6.744 9.917 1.00 88.69 94 LYS A N 1
ATOM 720 C CA . LYS A 1 94 ? -2.377 7.336 10.891 1.00 88.69 94 LYS A CA 1
ATOM 721 C C . LYS A 1 94 ? -3.671 6.535 11.105 1.00 88.69 94 LYS A C 1
ATOM 723 O O . LYS A 1 94 ? -4.294 6.666 12.158 1.00 88.69 94 LYS A O 1
ATOM 728 N N . TYR A 1 95 ? -4.097 5.784 10.090 1.00 94.00 95 TYR A N 1
ATOM 729 C CA . TYR A 1 95 ? -5.342 5.020 10.063 1.00 94.00 95 TYR A CA 1
ATOM 730 C C . TYR A 1 95 ? -5.104 3.542 9.724 1.00 94.00 95 TYR A C 1
ATOM 732 O O . TYR A 1 95 ? -5.952 2.936 9.081 1.00 94.00 95 TYR A O 1
ATOM 740 N N . HIS A 1 96 ? -3.962 2.955 10.097 1.00 96.50 96 HIS A N 1
ATOM 741 C CA . HIS A 1 96 ? -3.727 1.526 9.859 1.00 96.50 96 HIS A CA 1
ATOM 742 C C . HIS A 1 96 ? -4.778 0.656 10.569 1.00 96.50 96 HIS A C 1
ATOM 744 O O . HIS A 1 96 ? -5.519 -0.097 9.932 1.00 96.50 96 HIS A O 1
ATOM 750 N N . TYR A 1 97 ? -4.877 0.832 11.886 1.00 97.25 97 TYR A N 1
ATOM 751 C CA . TYR A 1 97 ? -5.857 0.196 12.760 1.00 97.25 97 TYR A CA 1
ATOM 752 C C . TYR A 1 97 ? -7.016 1.123 13.102 1.00 97.25 97 TYR A C 1
ATOM 754 O O . TYR A 1 97 ? -6.941 2.346 12.948 1.00 97.25 97 TYR A O 1
ATOM 762 N N . ASP A 1 98 ? -8.100 0.513 13.575 1.00 97.06 98 ASP A N 1
ATOM 763 C CA . ASP A 1 98 ? -9.261 1.247 14.046 1.00 97.06 98 ASP A CA 1
ATOM 764 C C . ASP A 1 98 ? -8.894 1.977 15.334 1.00 97.06 98 ASP A C 1
ATOM 766 O O . ASP A 1 98 ? -8.229 1.417 16.203 1.00 97.06 98 ASP A O 1
ATOM 770 N N . GLY A 1 99 ? -9.321 3.225 15.506 1.00 96.12 99 GLY A N 1
ATOM 771 C CA . GLY A 1 99 ? -8.858 3.986 16.660 1.00 96.12 99 GLY A CA 1
ATOM 772 C C . GLY A 1 99 ? -9.749 5.119 17.126 1.00 96.12 99 GLY A C 1
ATOM 773 O O . GLY A 1 99 ? -10.488 5.750 16.370 1.00 96.12 99 GLY A O 1
ATOM 774 N N . HIS A 1 100 ? -9.638 5.428 18.415 1.00 96.94 100 HIS A N 1
ATOM 775 C CA . HIS A 1 100 ? -10.255 6.600 19.026 1.00 96.94 100 HIS A CA 1
ATOM 776 C C . HIS A 1 100 ? -9.188 7.415 19.758 1.00 96.94 100 HIS A C 1
ATOM 778 O O . HIS A 1 100 ? -8.945 7.241 20.953 1.00 96.94 100 HIS A O 1
ATOM 784 N N . ARG A 1 101 ? -8.568 8.345 19.019 1.00 94.12 101 ARG A N 1
ATOM 785 C CA . ARG A 1 101 ? -7.409 9.149 19.451 1.00 94.12 101 ARG A CA 1
ATOM 786 C C . ARG A 1 101 ? -7.549 9.746 20.852 1.00 94.12 101 ARG A C 1
ATOM 788 O O . ARG A 1 101 ? -6.628 9.640 21.648 1.00 94.12 101 ARG A O 1
ATOM 795 N N . LYS A 1 102 ? -8.699 10.354 21.171 1.00 96.44 102 LYS A N 1
ATOM 796 C CA . LYS A 1 102 ? -8.926 11.012 22.475 1.00 96.44 102 LYS A CA 1
ATOM 797 C C . LYS A 1 102 ? -8.897 10.042 23.660 1.00 96.44 102 LYS A C 1
ATOM 799 O O . LYS A 1 102 ? -8.691 10.480 24.781 1.00 96.44 102 LYS A O 1
ATOM 804 N N . CYS A 1 103 ? -9.144 8.758 23.411 1.00 97.44 103 CYS A N 1
ATOM 805 C CA . CYS A 1 103 ? -9.137 7.711 24.430 1.00 97.44 103 CYS A CA 1
ATOM 806 C C . CYS A 1 103 ? -7.940 6.762 24.285 1.00 97.44 103 CYS A C 1
ATOM 808 O O . CYS A 1 103 ? -7.922 5.749 24.970 1.00 97.44 103 CYS A O 1
ATOM 810 N N . ALA A 1 104 ? -6.988 7.062 23.387 1.00 95.94 104 ALA A N 1
ATOM 811 C CA . ALA A 1 104 ? -5.832 6.215 23.083 1.00 95.94 104 ALA A CA 1
ATOM 812 C C . ALA A 1 104 ? -6.191 4.747 22.761 1.00 95.94 104 ALA A C 1
ATOM 814 O O . ALA A 1 104 ? -5.453 3.827 23.095 1.00 95.94 104 ALA A O 1
ATOM 815 N N . VAL A 1 105 ? -7.336 4.526 22.107 1.00 96.19 105 VAL A N 1
ATOM 816 C CA . VAL A 1 105 ? -7.757 3.195 21.644 1.00 96.19 105 VAL A CA 1
ATOM 817 C C . VAL A 1 105 ? -7.199 2.949 20.245 1.00 96.19 105 VAL A C 1
ATOM 819 O O . VAL A 1 105 ? -7.361 3.817 19.383 1.00 96.19 105 VAL A O 1
ATOM 822 N N . SER A 1 106 ? -6.595 1.777 20.040 1.00 96.56 106 SER A N 1
ATOM 823 C CA . SER A 1 106 ? -6.137 1.240 18.754 1.00 96.56 106 SER A CA 1
ATOM 824 C C . SER A 1 106 ? -6.460 -0.252 18.707 1.00 96.56 106 SER A C 1
ATOM 826 O O . SER A 1 106 ? -6.093 -0.973 19.638 1.00 96.56 106 SER A O 1
ATOM 828 N N . TRP A 1 107 ? -7.176 -0.690 17.675 1.00 97.06 107 TRP A N 1
ATOM 829 C CA . TRP A 1 107 ? -7.747 -2.025 17.574 1.00 97.06 107 TRP A CA 1
ATOM 830 C C . TRP A 1 107 ? -7.551 -2.649 16.201 1.00 97.06 107 TRP A C 1
ATOM 832 O O . TRP A 1 107 ? -7.767 -2.013 15.167 1.00 97.06 107 TRP A O 1
ATOM 842 N N . ASP A 1 108 ? -7.214 -3.935 16.214 1.00 96.19 108 ASP A N 1
ATOM 843 C CA . ASP A 1 108 ? -7.337 -4.770 15.028 1.00 96.19 108 ASP A CA 1
ATOM 844 C C . ASP A 1 108 ? -8.826 -4.984 14.650 1.00 96.19 108 ASP A C 1
ATOM 846 O O . ASP A 1 108 ? -9.729 -4.749 15.468 1.00 96.19 108 ASP A O 1
ATOM 850 N N . PRO A 1 109 ? -9.120 -5.462 13.427 1.00 95.69 109 PRO A N 1
ATOM 851 C CA . PRO A 1 109 ? -10.500 -5.619 12.965 1.00 95.69 109 PRO A CA 1
ATOM 852 C C . PRO A 1 109 ? -11.359 -6.553 13.838 1.00 95.69 109 PRO A C 1
ATOM 854 O O . PRO A 1 109 ? -12.557 -6.315 14.014 1.00 95.69 109 PRO A O 1
ATOM 857 N N . LEU A 1 110 ? -10.768 -7.599 14.433 1.00 94.88 110 LEU A N 1
ATOM 858 C CA . LEU A 1 110 ? -11.485 -8.535 15.307 1.00 94.88 110 LEU A CA 1
ATOM 859 C C . LEU A 1 110 ? -11.835 -7.884 16.647 1.00 94.88 110 LEU A C 1
ATOM 861 O O . LEU A 1 110 ? -12.906 -8.140 17.202 1.00 94.88 110 LEU A O 1
ATOM 865 N N . GLN A 1 111 ? -10.947 -7.050 17.186 1.00 96.81 111 GLN A N 1
ATOM 866 C CA . GLN A 1 111 ? -11.213 -6.274 18.394 1.00 96.81 111 GLN A CA 1
ATOM 867 C C . GLN A 1 111 ? -12.352 -5.278 18.170 1.00 96.81 111 GLN A C 1
ATOM 869 O O . GLN A 1 111 ? -13.257 -5.206 19.005 1.00 96.81 111 GLN A O 1
ATOM 874 N N . THR A 1 112 ? -12.367 -4.575 17.040 1.00 96.38 112 THR A N 1
ATOM 875 C CA . THR A 1 112 ? -13.451 -3.646 16.691 1.00 96.38 112 THR A CA 1
ATOM 876 C C . THR A 1 112 ? -14.794 -4.352 16.560 1.00 96.38 112 THR A C 1
ATOM 878 O O . THR A 1 112 ? -15.791 -3.870 17.105 1.00 96.38 112 THR A O 1
ATOM 881 N N . LEU A 1 113 ? -14.819 -5.527 15.919 1.00 94.25 113 LEU A N 1
ATOM 882 C CA . LEU A 1 113 ? -16.022 -6.352 15.806 1.00 94.25 113 LEU A CA 1
ATOM 883 C C . LEU A 1 113 ? -16.556 -6.764 17.186 1.00 94.25 113 LEU A C 1
ATOM 885 O O . LEU A 1 113 ? -17.742 -6.600 17.463 1.00 94.25 113 LEU A O 1
ATOM 889 N N . LYS A 1 114 ? -15.680 -7.229 18.089 1.00 96.69 114 LYS A N 1
ATOM 890 C CA . LYS A 1 114 ? -16.056 -7.618 19.464 1.00 96.69 114 LYS A CA 1
ATOM 891 C C . LYS A 1 114 ? -16.694 -6.480 20.264 1.00 96.69 114 LYS A C 1
ATOM 893 O O . LYS A 1 114 ? -17.496 -6.745 21.156 1.00 96.69 114 LYS A O 1
ATOM 898 N N . HIS A 1 115 ? -16.344 -5.234 19.957 1.00 95.94 115 HIS A N 1
ATOM 899 C CA . HIS A 1 115 ? -16.851 -4.050 20.650 1.00 95.94 115 HIS A CA 1
ATOM 900 C C . HIS A 1 115 ? -17.955 -3.315 19.872 1.00 95.94 115 HIS A C 1
ATOM 902 O O . HIS A 1 115 ? -18.358 -2.226 20.281 1.00 95.94 115 HIS A O 1
ATOM 908 N N . ASN A 1 116 ? -18.467 -3.887 18.774 1.00 95.88 116 ASN A N 1
ATOM 909 C CA . ASN A 1 116 ? -19.484 -3.272 17.910 1.00 95.88 116 ASN A CA 1
ATOM 910 C C . ASN A 1 116 ? -19.114 -1.842 17.469 1.00 95.88 116 ASN A C 1
ATOM 912 O O . ASN A 1 116 ? -19.965 -0.954 17.455 1.00 95.88 116 ASN A O 1
ATOM 916 N N . GLU A 1 117 ? -17.833 -1.604 17.166 1.00 96.00 117 GLU A N 1
ATOM 917 C CA . GLU A 1 117 ? -17.264 -0.285 16.829 1.00 96.00 117 GLU A CA 1
ATOM 918 C C . GLU A 1 117 ? -17.320 0.768 17.952 1.00 96.00 117 GLU A C 1
ATOM 920 O O . GLU A 1 117 ? -16.932 1.916 17.727 1.00 96.00 117 GLU A O 1
ATOM 925 N N . LEU A 1 118 ? -17.786 0.435 19.158 1.00 97.75 118 LEU A N 1
ATOM 926 C CA . LEU A 1 118 ? -17.947 1.392 20.252 1.00 97.75 118 LEU A CA 1
ATOM 927 C C . LEU A 1 118 ? -16.719 1.397 21.165 1.00 97.75 118 LEU A C 1
ATOM 929 O O . LEU A 1 118 ? -16.362 0.395 21.778 1.00 97.75 118 LEU A O 1
ATOM 933 N N . CYS A 1 119 ? -16.096 2.565 21.307 1.00 97.31 119 CYS A N 1
ATOM 934 C CA . CYS A 1 119 ? -15.004 2.795 22.244 1.00 97.31 119 CYS A CA 1
ATOM 935 C C . CYS A 1 119 ? -15.466 2.496 23.686 1.00 97.31 119 CYS A C 1
ATOM 937 O O . CYS A 1 119 ? -16.446 3.096 24.138 1.00 97.31 119 CYS A O 1
ATOM 939 N N . PRO A 1 120 ? -14.745 1.667 24.462 1.00 95.88 120 PRO A N 1
ATOM 940 C CA . PRO A 1 120 ? -15.184 1.233 25.787 1.00 95.88 120 PRO A CA 1
ATOM 941 C C . PRO A 1 120 ? -15.043 2.352 26.825 1.00 95.88 120 PRO A C 1
ATOM 943 O O . PRO A 1 120 ? -15.632 2.285 27.896 1.00 95.88 120 PRO A O 1
ATOM 946 N N . VAL A 1 121 ? -14.264 3.392 26.507 1.00 97.50 121 VAL A N 1
ATOM 947 C CA . VAL A 1 121 ? -13.991 4.521 27.402 1.00 97.50 121 VAL A CA 1
ATOM 948 C C . VAL A 1 121 ? -15.097 5.573 27.330 1.00 97.50 121 VAL A C 1
ATOM 950 O O . VAL A 1 121 ? -15.453 6.165 28.343 1.00 97.50 121 VAL A O 1
ATOM 953 N N . CYS A 1 122 ? -15.631 5.845 26.136 1.00 97.56 122 CYS A N 1
ATOM 954 C CA . CYS A 1 122 ? -16.554 6.967 25.924 1.00 97.56 122 CYS A CA 1
ATOM 955 C C . CYS A 1 122 ? -17.858 6.603 25.201 1.00 97.56 122 CYS A C 1
ATOM 957 O O . CYS A 1 122 ? -18.691 7.485 24.998 1.00 97.56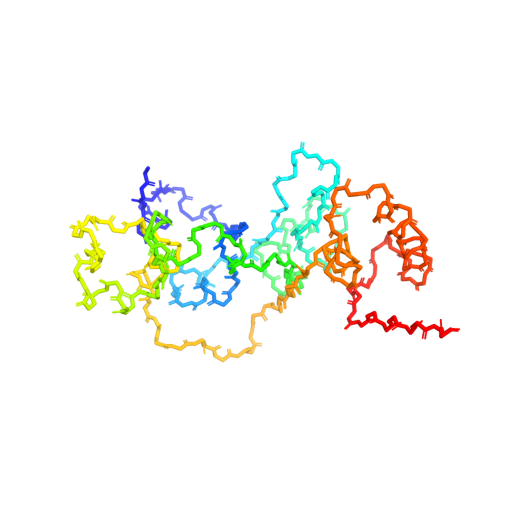 122 CYS A O 1
ATOM 959 N N . GLY A 1 123 ? -18.021 5.352 24.762 1.00 96.94 123 GLY A N 1
ATOM 960 C CA . GLY A 1 123 ? -19.201 4.860 24.045 1.00 96.94 123 GLY A CA 1
ATOM 961 C C . GLY A 1 123 ? -19.374 5.399 22.621 1.00 96.94 123 GLY A C 1
ATOM 962 O O . GLY A 1 123 ? -20.387 5.121 21.987 1.00 96.94 123 GLY A O 1
ATOM 963 N N . LYS A 1 124 ? -18.426 6.189 22.101 1.00 97.56 124 LYS A N 1
ATOM 964 C CA . LYS A 1 124 ? -18.476 6.721 20.728 1.00 97.56 124 LYS A CA 1
ATOM 965 C C . LYS A 1 124 ? -17.881 5.733 19.736 1.00 97.56 124 LYS A C 1
ATOM 967 O O . LYS A 1 124 ? -17.017 4.941 20.102 1.00 97.56 124 LYS A O 1
ATOM 972 N N . LYS A 1 125 ? -18.290 5.843 18.470 1.00 97.38 125 LYS A N 1
ATOM 973 C CA . LYS A 1 125 ? -17.690 5.061 17.388 1.00 97.38 125 LYS A CA 1
ATOM 974 C C . LYS A 1 125 ? -16.192 5.334 17.253 1.00 97.38 125 LYS A C 1
ATOM 976 O O . LYS A 1 125 ? -15.755 6.486 17.344 1.00 97.38 125 LYS A O 1
ATOM 981 N N . VAL A 1 126 ? -15.421 4.277 17.030 1.00 97.25 126 VAL A N 1
ATOM 982 C CA . VAL A 1 126 ? -14.017 4.379 16.626 1.00 97.25 126 VAL A CA 1
ATOM 983 C C . VAL A 1 126 ? -13.915 4.851 15.172 1.00 97.25 126 VAL A C 1
ATOM 985 O O . VAL A 1 126 ? -14.858 4.736 14.391 1.00 97.25 126 VAL A O 1
ATOM 988 N N . THR A 1 127 ? -12.772 5.427 14.809 1.00 96.75 127 THR A N 1
ATOM 989 C CA . THR A 1 127 ? -12.433 5.682 13.404 1.00 96.75 127 THR A CA 1
ATOM 990 C C . THR A 1 127 ? -12.008 4.363 12.789 1.00 96.75 127 THR A C 1
ATOM 992 O O . THR A 1 127 ? -11.106 3.736 13.334 1.00 96.75 127 THR A O 1
ATOM 995 N N . ILE A 1 128 ? -12.638 3.961 11.689 1.00 95.94 128 ILE A N 1
ATOM 996 C CA . ILE A 1 128 ? -12.285 2.728 10.984 1.00 95.94 128 ILE A CA 1
ATOM 997 C C . ILE A 1 128 ? -10.996 2.947 10.185 1.00 95.94 128 ILE A C 1
ATOM 999 O O . ILE A 1 128 ? -10.868 3.942 9.467 1.00 95.94 128 ILE A O 1
ATOM 1003 N N . GLY A 1 129 ? -10.045 2.039 10.356 1.00 96.19 129 GLY A N 1
ATOM 1004 C CA . GLY A 1 129 ? -8.755 2.001 9.694 1.00 96.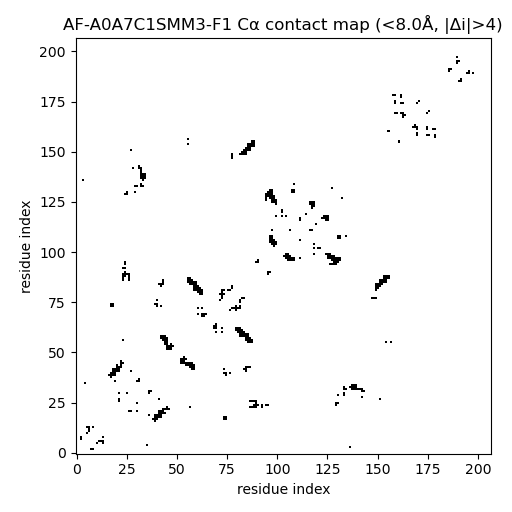19 129 GLY A CA 1
ATOM 1005 C C . GLY A 1 129 ? -8.744 1.128 8.440 1.00 96.19 129 GLY A C 1
ATOM 1006 O O . GLY A 1 129 ? -9.699 0.420 8.109 1.00 96.19 129 GLY A O 1
ATOM 1007 N N . VAL A 1 130 ? -7.626 1.174 7.724 1.00 96.81 130 VAL A N 1
ATOM 1008 C CA . VAL A 1 130 ? -7.441 0.495 6.438 1.00 96.81 130 VAL A CA 1
ATOM 1009 C C . VAL A 1 130 ? -7.418 -1.018 6.605 1.00 96.81 130 VAL A C 1
ATOM 1011 O O . VAL A 1 130 ? -8.044 -1.715 5.808 1.00 96.81 130 VAL A O 1
ATOM 1014 N N . MET A 1 131 ? -6.796 -1.539 7.667 1.00 96.56 131 MET A N 1
ATOM 1015 C CA . MET A 1 131 ? -6.761 -2.984 7.902 1.00 96.56 131 MET A CA 1
ATOM 1016 C C . MET A 1 131 ? -8.164 -3.570 8.110 1.00 96.56 131 MET A C 1
ATOM 1018 O O . MET A 1 131 ? -8.425 -4.701 7.707 1.00 96.56 131 MET A O 1
ATOM 1022 N N . ASN A 1 132 ? -9.097 -2.801 8.682 1.00 96.31 132 ASN A N 1
ATOM 1023 C CA . ASN A 1 132 ? -10.489 -3.229 8.817 1.00 96.31 132 ASN A CA 1
ATOM 1024 C C . ASN A 1 132 ? -11.163 -3.349 7.452 1.00 96.31 132 ASN A C 1
ATOM 1026 O O . ASN A 1 132 ? -11.786 -4.367 7.161 1.00 96.31 132 ASN A O 1
ATOM 1030 N N . ARG A 1 133 ? -10.955 -2.368 6.567 1.00 95.31 133 ARG A N 1
ATOM 1031 C CA . ARG A 1 133 ? -11.469 -2.447 5.199 1.00 95.31 133 ARG A CA 1
ATOM 1032 C C . ARG A 1 133 ? -10.864 -3.616 4.418 1.00 95.31 133 ARG A C 1
ATOM 1034 O O . ARG A 1 133 ? -11.599 -4.298 3.712 1.00 95.31 133 ARG A O 1
ATOM 1041 N N . VAL A 1 134 ? -9.566 -3.877 4.569 1.00 95.75 134 VAL A N 1
ATOM 1042 C CA . VAL A 1 134 ? -8.924 -5.062 3.980 1.00 95.75 134 VAL A CA 1
ATOM 1043 C C . VAL A 1 134 ? -9.567 -6.336 4.521 1.00 95.75 134 VAL A C 1
ATOM 1045 O O . VAL A 1 134 ? -9.974 -7.178 3.733 1.00 95.75 134 VAL A O 1
ATOM 1048 N N . ALA A 1 135 ? -9.753 -6.454 5.838 1.00 95.38 135 ALA A N 1
ATOM 1049 C CA . ALA A 1 135 ? -10.381 -7.624 6.450 1.00 95.38 135 ALA A CA 1
ATOM 1050 C C . ALA A 1 135 ? -11.836 -7.849 5.995 1.00 95.38 135 ALA A C 1
ATOM 1052 O O . ALA A 1 135 ? -12.262 -8.993 5.894 1.00 95.38 135 ALA A O 1
ATOM 1053 N N . GLN A 1 136 ? -12.591 -6.787 5.697 1.00 94.88 136 GLN A N 1
ATOM 1054 C CA . GLN A 1 136 ? -13.948 -6.898 5.141 1.00 94.88 136 GLN A CA 1
ATOM 1055 C C . GLN A 1 136 ? -13.970 -7.438 3.704 1.00 94.88 136 GLN A C 1
ATOM 1057 O O . GLN A 1 136 ? -14.939 -8.085 3.317 1.00 94.88 136 GLN A O 1
ATOM 1062 N N . LEU A 1 137 ? -12.944 -7.123 2.908 1.00 96.00 137 LEU A N 1
ATOM 1063 C CA . LEU A 1 137 ? -12.840 -7.521 1.499 1.00 96.00 137 LEU A CA 1
ATOM 1064 C C . LEU A 1 137 ? -12.054 -8.822 1.296 1.00 96.00 137 LEU A C 1
ATOM 1066 O O . LEU A 1 137 ? -12.142 -9.427 0.228 1.00 96.00 137 LEU A O 1
ATOM 1070 N N . ALA A 1 138 ? -11.268 -9.220 2.294 1.00 95.94 138 ALA A N 1
ATOM 1071 C CA . ALA A 1 138 ? -10.455 -10.417 2.260 1.00 95.94 138 ALA A CA 1
ATOM 1072 C C . ALA A 1 138 ? -11.331 -11.666 2.128 1.00 95.94 138 ALA A C 1
ATOM 1074 O O . ALA A 1 138 ? -12.292 -11.866 2.868 1.00 95.94 138 ALA A O 1
ATOM 1075 N N . ASP A 1 139 ? -10.946 -12.538 1.206 1.00 95.38 139 ASP A N 1
ATOM 1076 C CA . ASP A 1 139 ? -11.555 -13.847 0.969 1.00 95.38 139 ASP A CA 1
ATOM 1077 C C . ASP A 1 139 ? -10.567 -14.990 1.259 1.00 95.38 139 ASP A C 1
ATOM 1079 O O . ASP A 1 139 ? -10.788 -16.145 0.883 1.00 95.38 139 ASP A O 1
ATOM 1083 N N . ARG A 1 140 ? -9.466 -14.664 1.948 1.00 93.50 140 ARG A N 1
ATOM 1084 C CA . ARG A 1 140 ? -8.415 -15.590 2.369 1.00 93.50 140 ARG A CA 1
ATOM 1085 C C . ARG A 1 140 ? -8.109 -15.431 3.847 1.00 93.50 140 ARG A C 1
ATOM 1087 O O . ARG A 1 140 ? -7.847 -14.329 4.321 1.00 93.50 140 ARG A O 1
ATOM 1094 N N . ASP A 1 141 ? -7.999 -16.565 4.529 1.00 88.00 141 ASP A N 1
ATOM 1095 C CA . ASP A 1 141 ? -7.614 -16.620 5.944 1.00 88.00 141 ASP A CA 1
ATOM 1096 C C . ASP A 1 141 ? -6.093 -16.519 6.156 1.00 88.00 141 ASP A C 1
ATOM 1098 O O . ASP A 1 141 ? -5.622 -16.278 7.267 1.00 88.00 141 ASP A O 1
ATOM 1102 N N . ALA A 1 142 ? -5.304 -16.736 5.099 1.00 87.75 142 ALA A N 1
ATOM 1103 C CA . ALA A 1 142 ? -3.849 -16.729 5.152 1.00 87.75 142 ALA A CA 1
ATOM 1104 C C . ALA A 1 142 ? -3.230 -16.238 3.840 1.00 87.75 142 ALA A C 1
ATOM 1106 O O . ALA A 1 142 ? -3.818 -16.348 2.760 1.00 87.75 142 ALA A O 1
ATOM 1107 N N . LEU A 1 143 ? -1.994 -15.741 3.934 1.00 86.25 143 LEU A N 1
ATOM 1108 C CA . LEU A 1 143 ? -1.209 -15.368 2.763 1.00 86.25 143 LEU A CA 1
ATOM 1109 C C . LEU A 1 143 ? -0.910 -16.617 1.917 1.00 86.25 143 LEU A C 1
ATOM 1111 O O . LEU A 1 143 ? -0.389 -17.601 2.450 1.00 86.25 143 LEU A O 1
ATOM 1115 N N . PRO A 1 144 ? -1.205 -16.601 0.608 1.00 77.06 144 PRO A N 1
ATOM 1116 C CA . PRO A 1 144 ? -0.973 -17.754 -0.248 1.00 77.06 144 PRO A CA 1
ATOM 1117 C C . PRO A 1 144 ? 0.523 -17.951 -0.539 1.00 77.06 144 PRO A C 1
ATOM 1119 O O . PRO A 1 144 ? 1.350 -17.048 -0.391 1.00 77.06 144 PRO A O 1
ATOM 1122 N N . GLU A 1 145 ? 0.875 -19.170 -0.946 1.00 71.31 145 GLU A N 1
ATOM 1123 C CA . GLU A 1 145 ? 2.265 -19.600 -1.089 1.00 71.31 145 GLU A CA 1
ATOM 1124 C C . GLU A 1 145 ? 3.017 -18.875 -2.232 1.00 71.31 145 GLU A C 1
ATOM 1126 O O . GLU A 1 145 ? 2.485 -18.586 -3.302 1.00 71.31 145 GLU A O 1
ATOM 1131 N N . ARG A 1 146 ? 4.306 -18.600 -1.995 1.00 64.06 146 ARG A N 1
ATOM 1132 C CA . ARG A 1 146 ? 5.151 -17.564 -2.626 1.00 64.06 146 ARG A CA 1
ATOM 1133 C C . ARG A 1 146 ? 5.603 -17.764 -4.089 1.00 64.06 146 ARG A C 1
ATOM 1135 O O . ARG A 1 146 ? 6.458 -17.009 -4.541 1.00 64.06 146 ARG A O 1
ATOM 1142 N N . LYS A 1 147 ? 5.139 -18.762 -4.846 1.00 61.91 147 LYS A N 1
ATOM 1143 C CA . LYS A 1 147 ? 5.913 -19.213 -6.032 1.00 61.91 147 LYS A CA 1
ATOM 1144 C C . LYS A 1 147 ? 5.946 -18.260 -7.233 1.00 61.91 147 LYS A C 1
ATOM 1146 O O . LYS A 1 147 ? 6.905 -18.323 -7.993 1.00 61.91 147 LYS A O 1
ATOM 1151 N N . THR A 1 148 ? 4.948 -17.402 -7.422 1.00 68.12 148 THR A N 1
ATOM 1152 C CA . THR A 1 148 ? 4.814 -16.602 -8.659 1.00 68.12 148 THR A CA 1
ATOM 1153 C C . THR A 1 148 ? 4.697 -15.100 -8.431 1.00 68.12 148 THR A C 1
ATOM 1155 O O . THR A 1 148 ? 4.561 -14.354 -9.397 1.00 68.12 148 THR A O 1
ATOM 1158 N N . ARG A 1 149 ? 4.742 -14.638 -7.177 1.00 82.31 149 ARG A N 1
ATOM 1159 C CA . ARG A 1 149 ? 4.551 -13.220 -6.859 1.00 82.31 149 ARG A CA 1
ATOM 1160 C C . ARG A 1 149 ? 5.889 -12.483 -6.802 1.00 82.31 149 ARG A C 1
ATOM 1162 O O . ARG A 1 149 ? 6.839 -13.021 -6.227 1.00 82.31 149 ARG A O 1
ATOM 1169 N N . PRO A 1 150 ? 5.962 -11.258 -7.345 1.00 87.25 150 PRO A N 1
ATOM 1170 C CA . PRO A 1 150 ? 7.108 -10.390 -7.131 1.00 87.25 150 PRO A CA 1
ATOM 1171 C C . PRO A 1 150 ? 7.383 -10.191 -5.627 1.00 87.25 150 PRO A C 1
ATOM 1173 O O . PRO A 1 150 ? 6.435 -10.138 -4.837 1.00 87.25 150 PRO A O 1
ATOM 1176 N N . PRO A 1 151 ? 8.655 -10.081 -5.204 1.00 91.75 151 PRO A N 1
ATOM 1177 C CA . PRO A 1 151 ? 8.985 -9.698 -3.836 1.00 91.75 151 PRO A CA 1
ATOM 1178 C C . PRO A 1 151 ? 8.535 -8.261 -3.534 1.00 91.75 151 PRO A C 1
ATOM 1180 O O . PRO A 1 151 ? 8.332 -7.457 -4.439 1.00 91.75 151 PRO A O 1
ATOM 1183 N N . PHE A 1 152 ? 8.454 -7.928 -2.249 1.00 93.25 152 PHE A N 1
ATOM 1184 C CA . PHE A 1 152 ? 8.332 -6.548 -1.786 1.00 93.25 152 PHE A CA 1
ATOM 1185 C C . PHE A 1 152 ? 9.350 -6.286 -0.676 1.00 93.25 152 PHE A C 1
ATOM 1187 O O . PHE A 1 152 ? 9.807 -7.226 -0.013 1.00 93.25 152 PHE A O 1
ATOM 1194 N N . PHE A 1 153 ? 9.710 -5.021 -0.486 1.00 92.81 153 PHE A N 1
ATOM 1195 C CA . PHE A 1 153 ? 10.655 -4.588 0.537 1.00 92.81 153 PHE A CA 1
ATOM 1196 C C . PHE A 1 153 ? 10.111 -3.353 1.244 1.00 92.81 153 PHE A C 1
ATOM 1198 O O . PHE A 1 153 ? 9.944 -2.323 0.605 1.00 92.81 153 PHE A O 1
ATOM 1205 N N . SER A 1 154 ? 9.874 -3.438 2.549 1.00 90.31 154 SER A N 1
ATOM 1206 C CA . SER A 1 154 ? 9.486 -2.270 3.343 1.00 90.31 154 SER A CA 1
ATOM 1207 C C . SER A 1 154 ? 10.723 -1.497 3.796 1.00 90.31 154 SER A C 1
ATOM 1209 O O . SER A 1 154 ? 11.687 -2.104 4.276 1.00 90.31 154 SER A O 1
ATOM 1211 N N . LEU A 1 155 ? 10.707 -0.173 3.644 1.00 86.50 155 LEU A N 1
ATOM 1212 C CA . LEU A 1 155 ? 11.795 0.712 4.057 1.00 86.50 155 LEU A CA 1
ATOM 1213 C C . LEU A 1 155 ? 11.316 1.719 5.102 1.00 86.50 155 LEU A C 1
ATOM 1215 O O . LEU A 1 155 ? 10.233 2.282 4.983 1.00 86.50 155 LEU A O 1
ATOM 1219 N N . VAL A 1 156 ? 12.180 1.979 6.083 1.00 83.12 156 VAL A N 1
ATOM 1220 C CA . VAL A 1 156 ? 12.083 3.150 6.962 1.00 83.12 156 VAL A CA 1
ATOM 1221 C C . VAL A 1 156 ? 13.018 4.224 6.396 1.00 83.12 156 VAL A C 1
ATOM 1223 O O . VAL A 1 156 ? 14.176 3.903 6.088 1.00 83.12 156 VAL A O 1
ATOM 1226 N N . PRO A 1 157 ? 12.569 5.477 6.218 1.00 81.00 157 PRO A N 1
ATOM 1227 C CA . PRO A 1 157 ? 13.423 6.564 5.756 1.00 81.00 157 PRO A CA 1
ATOM 1228 C C . PRO A 1 157 ? 14.687 6.727 6.605 1.00 81.00 157 PRO A C 1
ATOM 1230 O O . PRO A 1 157 ? 14.659 6.671 7.832 1.00 81.00 157 PRO A O 1
ATOM 1233 N N . LEU A 1 158 ? 15.822 6.987 5.948 1.00 81.94 158 LEU A N 1
ATOM 1234 C CA . LEU A 1 158 ? 17.109 7.129 6.636 1.00 81.94 158 LEU A CA 1
ATOM 1235 C C . LEU A 1 158 ? 17.076 8.225 7.714 1.00 81.94 158 LEU A C 1
ATOM 1237 O O . LEU A 1 158 ? 17.646 8.034 8.784 1.00 81.94 158 LEU A O 1
ATOM 1241 N N . LYS A 1 159 ? 16.398 9.350 7.446 1.00 82.44 159 LYS A N 1
ATOM 1242 C CA . LYS A 1 159 ? 16.247 10.442 8.420 1.00 82.44 159 LYS A CA 1
ATOM 1243 C C . LYS A 1 159 ? 15.542 9.970 9.695 1.00 82.44 159 LYS A C 1
ATOM 1245 O O . LYS A 1 159 ? 15.987 10.325 10.777 1.00 82.44 159 LYS A O 1
ATOM 1250 N N . GLU A 1 160 ? 14.521 9.124 9.579 1.00 83.25 160 GLU A N 1
ATOM 1251 C CA . GLU A 1 160 ? 13.793 8.571 10.728 1.00 83.25 160 GLU A CA 1
ATOM 1252 C C . GLU A 1 160 ? 14.658 7.590 11.526 1.00 83.25 160 GLU A C 1
ATOM 1254 O O . GLU A 1 160 ? 14.709 7.666 12.750 1.00 83.25 160 GLU A O 1
ATOM 1259 N N . ILE A 1 161 ? 15.427 6.735 10.842 1.00 84.38 161 ILE A N 1
ATOM 1260 C CA . ILE A 1 161 ? 16.398 5.846 11.500 1.00 84.38 161 ILE A CA 1
ATOM 1261 C C . ILE A 1 161 ? 17.424 6.669 12.295 1.00 84.38 161 ILE A C 1
ATOM 1263 O O . ILE A 1 161 ? 17.722 6.354 13.446 1.00 84.38 161 ILE A O 1
ATOM 1267 N N . LEU A 1 162 ? 17.971 7.728 11.693 1.00 83.38 162 LEU A N 1
ATOM 1268 C CA . LEU A 1 162 ? 18.946 8.602 12.348 1.00 83.38 162 LEU A CA 1
ATOM 1269 C C . LEU A 1 162 ? 18.330 9.378 13.518 1.00 83.38 162 LEU A C 1
ATOM 1271 O O . LEU A 1 162 ? 18.988 9.527 14.548 1.00 83.38 162 LEU A O 1
ATOM 1275 N N . ALA A 1 163 ? 17.091 9.846 13.371 1.00 85.69 163 ALA A N 1
ATOM 1276 C CA . ALA A 1 163 ? 16.338 10.548 14.404 1.00 85.69 163 ALA A CA 1
ATOM 1277 C C . ALA A 1 163 ? 16.115 9.663 15.636 1.00 85.69 163 ALA A C 1
ATOM 1279 O O . ALA A 1 163 ? 16.471 10.064 16.745 1.00 85.69 163 ALA A O 1
ATOM 1280 N N . GLU A 1 164 ? 15.641 8.431 15.426 1.00 86.75 164 GLU A N 1
ATOM 1281 C CA . GLU A 1 164 ? 15.424 7.446 16.490 1.00 86.75 164 GLU A CA 1
ATOM 1282 C C . GLU A 1 164 ? 16.732 7.104 17.218 1.00 86.75 164 GLU A C 1
ATOM 1284 O O . GLU A 1 164 ? 16.786 7.131 18.446 1.00 86.75 164 GLU A O 1
ATOM 1289 N N . ILE A 1 165 ? 17.823 6.859 16.477 1.00 87.06 165 ILE A N 1
ATOM 1290 C CA . ILE A 1 165 ? 19.144 6.573 17.070 1.00 87.06 165 ILE A CA 1
ATOM 1291 C C . ILE A 1 165 ? 19.658 7.763 17.893 1.00 87.06 165 ILE A C 1
ATOM 1293 O O . ILE A 1 165 ? 20.288 7.577 18.934 1.00 87.06 165 ILE A O 1
ATOM 1297 N N . SER A 1 166 ? 19.406 8.983 17.423 1.00 84.81 166 SER A N 1
ATOM 1298 C CA . SER A 1 166 ? 19.940 10.210 18.020 1.00 84.81 166 SER A CA 1
ATOM 1299 C C . SER A 1 166 ? 19.047 10.789 19.123 1.00 84.81 166 SER A C 1
ATOM 1301 O O . SER A 1 166 ? 19.462 11.718 19.815 1.00 84.81 166 SER A O 1
ATOM 1303 N N . GLY A 1 167 ? 17.823 10.278 19.293 1.00 86.19 167 GLY A N 1
ATOM 1304 C CA . GLY A 1 167 ? 16.846 10.792 20.254 1.00 86.19 167 GLY A CA 1
ATOM 1305 C C . GLY A 1 167 ? 16.366 12.219 19.955 1.00 86.19 167 GLY A C 1
ATOM 1306 O O . GLY A 1 167 ? 15.957 12.932 20.873 1.00 86.19 167 GLY A O 1
ATOM 1307 N N . VAL A 1 168 ? 16.444 12.657 18.694 1.00 84.50 168 VAL A N 1
ATOM 1308 C CA . VAL A 1 168 ? 15.993 13.985 18.237 1.00 84.50 168 VAL A CA 1
ATOM 1309 C C . VAL A 1 168 ? 14.897 13.847 17.181 1.00 84.50 168 VAL A C 1
ATOM 1311 O O . VAL A 1 168 ? 14.667 12.761 16.663 1.00 84.50 168 VAL A O 1
ATOM 1314 N N . GLY A 1 169 ? 14.207 14.944 16.857 1.00 79.00 169 GLY A N 1
ATOM 1315 C CA . GLY A 1 169 ? 13.257 14.963 15.739 1.00 79.00 169 GLY A CA 1
ATOM 1316 C C . GLY A 1 169 ? 13.953 14.816 14.380 1.00 79.00 169 GLY A C 1
ATOM 1317 O O . GLY A 1 169 ? 15.089 15.257 14.204 1.00 79.00 169 GLY A O 1
ATOM 1318 N N . ASP A 1 170 ? 13.246 14.240 13.414 1.00 73.12 170 ASP A N 1
ATOM 1319 C CA . ASP A 1 170 ? 13.676 14.001 12.029 1.00 73.12 170 ASP A CA 1
ATOM 1320 C C . A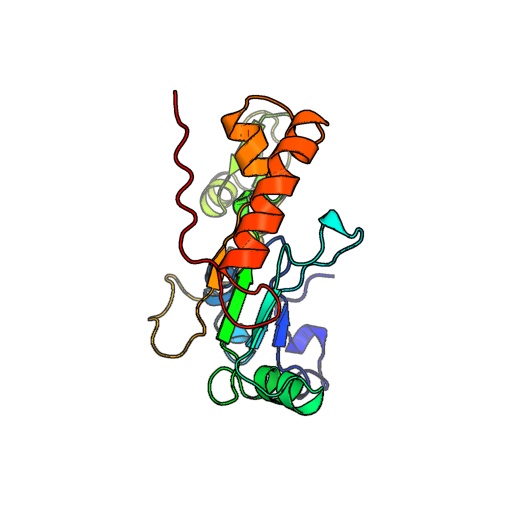SP A 1 170 ? 13.847 15.281 11.190 1.00 73.12 170 ASP A C 1
ATOM 1322 O O . ASP A 1 170 ? 14.569 15.279 10.192 1.00 73.12 170 ASP A O 1
ATOM 1326 N N . GLU A 1 171 ? 13.252 16.392 11.631 1.00 72.75 171 GLU A N 1
ATOM 1327 C CA . GLU A 1 171 ? 13.395 17.727 11.027 1.00 72.75 171 GLU A CA 1
ATOM 1328 C C . GLU A 1 171 ? 14.605 18.531 11.558 1.00 72.75 171 GLU A C 1
ATOM 1330 O O . GLU A 1 171 ? 14.776 19.707 11.234 1.00 72.75 171 GLU A O 1
ATOM 1335 N N . GLY A 1 172 ? 15.449 17.942 12.411 1.00 74.06 172 GLY A N 1
ATOM 1336 C CA . GLY A 1 172 ? 16.612 18.635 12.969 1.00 74.06 172 GLY A CA 1
ATOM 1337 C C . GLY A 1 172 ? 17.744 18.830 11.953 1.00 74.06 172 GLY A C 1
ATOM 1338 O O . GLY A 1 172 ? 18.106 17.892 11.250 1.00 74.06 172 GLY A O 1
ATOM 1339 N N . ILE A 1 173 ? 18.396 20.003 11.960 1.00 75.94 173 ILE A N 1
ATOM 1340 C CA . ILE A 1 173 ? 19.603 20.294 11.145 1.00 75.94 173 ILE A CA 1
ATOM 1341 C C . ILE A 1 173 ? 20.670 19.202 11.326 1.00 75.94 173 ILE A C 1
ATOM 1343 O O . ILE A 1 173 ? 21.286 18.763 10.362 1.00 75.94 173 ILE A O 1
ATOM 1347 N N . PHE A 1 174 ? 20.824 18.701 12.556 1.00 78.94 174 PHE A N 1
ATOM 1348 C CA . PHE A 1 174 ? 21.731 17.597 12.871 1.00 78.94 174 PHE A CA 1
ATOM 1349 C C . PHE A 1 174 ? 21.442 16.327 12.051 1.00 78.94 174 PHE A C 1
ATOM 1351 O O . PHE A 1 174 ? 22.368 15.659 11.603 1.00 78.94 174 PHE A O 1
ATOM 1358 N N . ILE A 1 175 ? 20.166 15.997 11.829 1.00 82.12 175 ILE A N 1
ATOM 1359 C CA . ILE A 1 175 ? 19.763 14.831 11.034 1.00 82.12 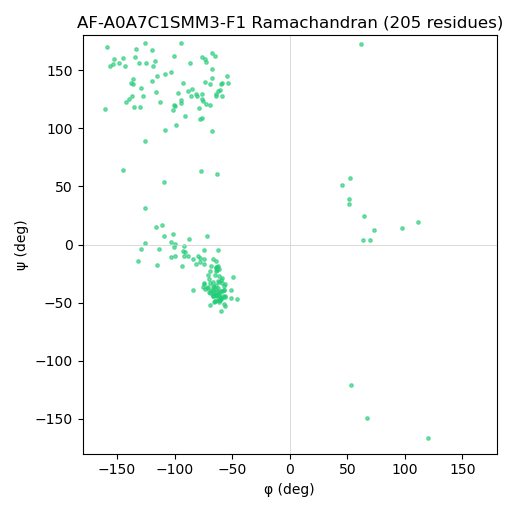175 ILE A CA 1
ATOM 1360 C C . ILE A 1 175 ? 20.051 15.058 9.554 1.00 82.12 175 ILE A C 1
ATOM 1362 O O . ILE A 1 175 ? 20.467 14.127 8.867 1.00 82.12 175 ILE A O 1
ATOM 1366 N N . GLU A 1 176 ? 19.882 16.283 9.059 1.00 77.00 176 GLU A N 1
ATOM 1367 C CA . GLU A 1 176 ? 20.226 16.618 7.675 1.00 77.00 176 GLU A CA 1
ATOM 1368 C C . GLU A 1 176 ? 21.729 16.489 7.418 1.00 77.00 176 GLU A C 1
ATOM 1370 O O . GLU A 1 176 ? 22.129 15.793 6.482 1.00 77.00 176 GLU A O 1
ATOM 1375 N N . GLU A 1 177 ? 22.550 17.064 8.297 1.00 80.56 177 GLU A N 1
ATOM 1376 C CA . GLU A 1 177 ? 24.012 16.972 8.229 1.00 80.56 177 GLU A CA 1
ATOM 1377 C C . GLU A 1 177 ? 24.513 15.529 8.403 1.00 80.56 177 GLU A C 1
ATOM 1379 O O . GLU A 1 177 ? 25.485 15.128 7.764 1.00 80.56 177 GLU A O 1
ATOM 1384 N N . ALA A 1 178 ? 23.841 14.716 9.226 1.00 78.25 178 ALA A N 1
ATOM 1385 C CA . ALA A 1 178 ? 24.179 13.304 9.408 1.00 78.25 178 ALA A CA 1
ATOM 1386 C C . ALA A 1 178 ? 23.750 12.421 8.220 1.00 78.25 178 ALA A C 1
ATOM 1388 O O . ALA A 1 178 ? 24.425 11.437 7.904 1.00 78.25 178 ALA A O 1
ATOM 1389 N N . ALA A 1 179 ? 22.641 12.751 7.549 1.00 79.00 179 ALA A N 1
ATOM 1390 C CA . ALA A 1 179 ? 22.110 11.968 6.434 1.00 79.00 179 ALA A CA 1
ATOM 1391 C C . ALA A 1 179 ? 22.916 12.153 5.141 1.00 79.00 179 ALA A C 1
ATOM 1393 O O . ALA A 1 179 ? 23.091 11.191 4.388 1.00 79.00 179 ALA A O 1
ATOM 1394 N N . GLU A 1 180 ? 23.421 13.360 4.879 1.00 79.31 180 GLU A N 1
ATOM 1395 C CA . GLU A 1 180 ? 24.146 13.690 3.648 1.00 79.31 180 GLU A CA 1
ATOM 1396 C C . GLU A 1 180 ? 25.366 12.779 3.366 1.00 79.31 180 GLU A C 1
ATOM 1398 O O . GLU A 1 180 ? 25.426 12.177 2.285 1.00 79.31 180 GLU A O 1
ATOM 1403 N N . PRO A 1 181 ? 26.329 12.583 4.291 1.00 78.75 181 PRO A N 1
ATOM 1404 C CA . PRO A 1 181 ? 27.493 11.739 4.025 1.00 78.75 181 PRO A CA 1
ATOM 1405 C C . PRO A 1 181 ? 27.116 10.263 3.848 1.00 78.75 181 PRO A C 1
ATOM 1407 O O . PRO A 1 181 ? 27.740 9.555 3.053 1.00 78.75 181 PRO A O 1
ATOM 1410 N N . VAL A 1 182 ? 26.078 9.791 4.548 1.00 76.81 182 VAL A N 1
ATOM 1411 C CA . VAL A 1 182 ? 25.557 8.424 4.398 1.00 76.81 182 VAL A CA 1
ATOM 1412 C C . VAL A 1 182 ? 24.941 8.247 3.011 1.00 76.81 182 VAL A C 1
ATOM 1414 O O . VAL A 1 182 ? 25.231 7.256 2.340 1.00 76.81 182 VAL A O 1
ATOM 1417 N N . HIS A 1 183 ? 24.157 9.224 2.547 1.00 73.00 183 HIS A N 1
ATOM 1418 C CA . HIS A 1 183 ? 23.572 9.218 1.209 1.00 73.00 183 HIS A CA 1
ATOM 1419 C C . HIS A 1 183 ? 24.650 9.106 0.126 1.00 73.00 183 HIS A C 1
ATOM 1421 O O . HIS A 1 183 ? 24.586 8.202 -0.706 1.00 73.00 183 HIS A O 1
ATOM 1427 N N . TRP A 1 184 ? 25.679 9.959 0.167 1.00 71.69 184 TRP A N 1
ATOM 1428 C CA . TRP A 1 184 ? 26.749 9.943 -0.835 1.00 71.69 184 TRP A CA 1
ATOM 1429 C C . TRP A 1 184 ? 27.587 8.673 -0.806 1.00 71.69 184 TRP A C 1
ATOM 1431 O O . TRP A 1 184 ? 27.977 8.166 -1.860 1.00 71.69 184 TRP A O 1
ATOM 1441 N N . ARG A 1 185 ? 27.834 8.124 0.385 1.00 74.31 185 ARG A N 1
ATOM 1442 C CA . ARG A 1 185 ? 28.548 6.858 0.523 1.00 74.31 185 ARG A CA 1
ATOM 1443 C C . ARG A 1 185 ? 27.764 5.706 -0.092 1.00 74.31 185 ARG A C 1
ATOM 1445 O O . ARG A 1 185 ? 28.317 4.967 -0.902 1.00 74.31 185 ARG A O 1
ATOM 1452 N N . ILE A 1 186 ? 26.474 5.593 0.230 1.00 68.62 186 ILE A N 1
ATOM 1453 C CA . ILE A 1 186 ? 25.604 4.575 -0.367 1.00 68.62 186 ILE A CA 1
ATOM 1454 C C . ILE A 1 186 ? 25.533 4.794 -1.878 1.00 68.62 186 ILE A C 1
ATOM 1456 O O . ILE A 1 186 ? 25.681 3.836 -2.633 1.00 68.62 186 ILE A O 1
ATOM 1460 N N . ALA A 1 187 ? 25.371 6.033 -2.342 1.00 64.44 187 ALA A N 1
ATOM 1461 C CA . ALA A 1 187 ? 25.290 6.332 -3.764 1.00 64.44 187 ALA A CA 1
ATOM 1462 C C . ALA A 1 187 ? 26.561 5.945 -4.532 1.00 64.44 187 ALA A C 1
ATOM 1464 O O . ALA A 1 187 ? 26.462 5.368 -5.617 1.00 64.44 187 ALA A O 1
ATOM 1465 N N . GLY A 1 188 ? 27.736 6.191 -3.946 1.00 63.41 188 GLY A N 1
ATOM 1466 C CA . GLY A 1 188 ? 29.027 5.798 -4.504 1.00 63.41 188 GLY A CA 1
ATOM 1467 C C . GLY A 1 188 ? 29.279 4.287 -4.479 1.00 63.41 188 GLY A C 1
ATOM 1468 O O . GLY A 1 188 ? 29.776 3.741 -5.460 1.00 63.41 188 GLY A O 1
ATOM 1469 N N . GLU A 1 189 ? 28.911 3.595 -3.397 1.00 61.03 189 GLU A N 1
ATOM 1470 C CA . GLU A 1 189 ? 29.113 2.144 -3.241 1.00 61.03 189 GLU A CA 1
ATOM 1471 C C . GLU A 1 189 ? 28.132 1.313 -4.083 1.00 61.03 189 GLU A C 1
ATOM 1473 O O . GLU A 1 189 ? 28.476 0.240 -4.579 1.00 61.03 189 GLU A O 1
ATOM 1478 N N . THR A 1 190 ? 26.905 1.803 -4.254 1.00 54.84 190 THR A N 1
ATOM 1479 C CA . THR A 1 190 ? 25.823 1.074 -4.938 1.00 54.84 190 THR A CA 1
ATOM 1480 C C . THR A 1 190 ? 25.633 1.509 -6.385 1.00 54.84 190 THR A C 1
ATOM 1482 O O . THR A 1 190 ? 24.891 0.859 -7.122 1.00 54.84 190 THR A O 1
ATOM 1485 N N . GLY A 1 191 ? 26.298 2.594 -6.798 1.00 50.66 191 GLY A N 1
ATOM 1486 C CA . GLY A 1 191 ? 26.106 3.213 -8.102 1.00 50.66 191 GLY A CA 1
ATOM 1487 C C . GLY A 1 191 ? 24.630 3.502 -8.340 1.00 50.66 191 GLY A C 1
ATOM 1488 O O . GLY A 1 191 ? 24.081 2.952 -9.292 1.00 50.66 191 GLY A O 1
ATOM 1489 N N . LEU A 1 192 ? 23.996 4.284 -7.446 1.00 48.12 192 LEU A N 1
ATOM 1490 C CA . LEU A 1 192 ? 22.559 4.641 -7.404 1.00 48.12 192 LEU A CA 1
ATOM 1491 C C . LEU A 1 192 ? 22.103 5.441 -8.643 1.00 48.12 192 LEU A C 1
ATOM 1493 O O . LEU A 1 192 ? 21.624 6.561 -8.577 1.00 48.12 192 LEU A O 1
ATOM 1497 N N . TYR A 1 193 ? 22.251 4.797 -9.788 1.00 43.91 193 TYR A N 1
ATOM 1498 C CA . TYR A 1 193 ? 21.585 4.978 -11.059 1.00 43.91 193 TYR A CA 1
ATOM 1499 C C . TYR A 1 193 ? 21.449 3.562 -11.656 1.00 43.91 193 TYR A C 1
ATOM 1501 O O . TYR A 1 193 ? 22.059 3.219 -12.665 1.00 43.91 193 TYR A O 1
ATOM 1509 N N . GLY A 1 194 ? 20.673 2.698 -10.984 1.00 38.41 194 GLY A N 1
ATOM 1510 C CA . GLY A 1 194 ? 19.958 1.624 -11.683 1.00 38.41 194 GLY A CA 1
ATOM 1511 C C . GLY A 1 194 ? 20.352 0.157 -11.476 1.00 38.41 194 GLY A C 1
ATOM 1512 O O . GLY A 1 194 ? 19.964 -0.638 -12.330 1.00 38.41 194 GLY A O 1
ATOM 1513 N N . LYS A 1 195 ? 21.066 -0.271 -10.416 1.00 35.66 195 LYS A N 1
ATOM 1514 C CA . LYS A 1 195 ? 21.360 -1.724 -10.266 1.00 35.66 195 LYS A CA 1
ATOM 1515 C C . LYS A 1 195 ? 21.129 -2.427 -8.929 1.00 35.66 195 LYS A C 1
ATOM 1517 O O . LYS A 1 195 ? 21.088 -3.657 -8.950 1.00 35.66 195 LYS A O 1
ATOM 1522 N N . TYR A 1 196 ? 20.925 -1.752 -7.797 1.00 38.12 196 TYR A N 1
ATOM 1523 C CA . TYR A 1 196 ? 20.859 -2.470 -6.515 1.00 38.12 196 TYR A CA 1
ATOM 1524 C C . TYR A 1 196 ? 19.815 -1.899 -5.553 1.00 38.12 196 TYR A C 1
ATOM 1526 O O . TYR A 1 196 ? 19.887 -0.744 -5.153 1.00 38.12 196 TYR A O 1
ATOM 1534 N N . VAL A 1 197 ? 18.878 -2.753 -5.128 1.00 41.75 197 VAL A N 1
ATOM 1535 C CA . VAL A 1 197 ? 18.168 -2.580 -3.854 1.00 41.75 197 VAL A CA 1
ATOM 1536 C C . VAL A 1 197 ? 19.196 -2.830 -2.757 1.00 41.75 197 VAL A C 1
ATOM 1538 O O . VAL A 1 197 ? 19.791 -3.911 -2.707 1.00 41.75 197 VAL A O 1
ATOM 1541 N N . VAL A 1 198 ? 19.442 -1.840 -1.903 1.00 41.88 198 VAL A N 1
ATOM 1542 C CA . VAL A 1 198 ? 20.390 -1.970 -0.792 1.00 41.88 198 VAL A CA 1
ATOM 1543 C C . VAL A 1 198 ? 19.823 -2.971 0.213 1.00 41.88 198 VAL A C 1
ATOM 1545 O O . VAL A 1 198 ? 18.966 -2.644 1.022 1.00 41.88 198 VAL A O 1
ATOM 1548 N N . ARG A 1 199 ? 20.265 -4.232 0.137 1.00 36.69 199 ARG A N 1
ATOM 1549 C CA . ARG A 1 199 ? 19.740 -5.325 0.980 1.00 36.69 199 ARG A CA 1
ATOM 1550 C C . ARG A 1 199 ? 20.280 -5.320 2.410 1.00 36.69 199 ARG A C 1
ATOM 1552 O O . ARG A 1 199 ? 19.759 -6.047 3.251 1.00 36.69 199 ARG A O 1
ATOM 1559 N N . LYS A 1 200 ? 21.350 -4.568 2.679 1.00 32.41 200 LYS A N 1
ATOM 1560 C CA . LYS A 1 200 ? 21.975 -4.472 4.000 1.00 32.41 200 LYS A CA 1
ATOM 1561 C C . LYS A 1 200 ? 22.821 -3.204 4.077 1.00 32.41 200 LYS A C 1
ATOM 1563 O O . LYS A 1 200 ? 23.805 -3.095 3.353 1.00 32.41 200 LYS A O 1
ATOM 1568 N N . ILE A 1 201 ? 22.456 -2.283 4.963 1.00 40.53 201 ILE A N 1
ATOM 1569 C CA . ILE A 1 201 ? 23.345 -1.210 5.414 1.00 40.53 201 ILE A CA 1
ATOM 1570 C C . ILE A 1 201 ? 23.853 -1.650 6.786 1.00 40.53 201 ILE A C 1
ATOM 1572 O O . ILE A 1 201 ? 23.067 -1.841 7.711 1.00 40.53 201 ILE A O 1
ATOM 1576 N N . SER A 1 202 ? 25.158 -1.880 6.909 1.00 30.91 202 SER A N 1
ATOM 1577 C CA . SER A 1 202 ? 25.804 -2.093 8.205 1.00 30.91 202 SER A CA 1
ATOM 1578 C C . SER A 1 202 ? 26.437 -0.775 8.633 1.00 30.91 202 SER A C 1
ATOM 1580 O O . SER A 1 202 ? 27.479 -0.399 8.107 1.00 30.91 202 SER A O 1
ATOM 1582 N N . ILE A 1 203 ? 25.787 -0.068 9.560 1.00 37.44 203 ILE A N 1
ATOM 1583 C CA . ILE A 1 203 ? 26.340 1.130 10.200 1.00 37.44 203 ILE A CA 1
ATOM 1584 C C . ILE A 1 203 ? 27.075 0.670 11.460 1.00 37.44 203 ILE A C 1
ATOM 1586 O O . ILE A 1 203 ? 26.455 0.184 12.402 1.00 37.44 203 ILE A O 1
ATOM 1590 N N . THR A 1 204 ? 28.401 0.771 11.461 1.00 30.56 204 THR A N 1
ATOM 1591 C CA . THR A 1 204 ? 29.230 0.612 12.664 1.00 30.56 204 THR A CA 1
ATOM 1592 C C . THR A 1 204 ? 29.604 1.991 13.179 1.00 30.56 204 THR A C 1
ATOM 1594 O O . THR A 1 204 ? 30.263 2.745 12.464 1.00 30.56 204 THR A O 1
ATOM 1597 N N . PHE A 1 205 ? 29.199 2.302 14.406 1.00 30.47 205 PHE A N 1
ATOM 1598 C CA . PHE A 1 205 ? 29.691 3.465 15.136 1.00 30.47 205 PHE A CA 1
ATOM 1599 C C . PHE A 1 205 ? 31.044 3.100 15.755 1.00 30.47 205 PHE A C 1
ATOM 1601 O O . PHE A 1 205 ? 31.181 2.035 16.356 1.00 30.47 205 PHE A O 1
ATOM 1608 N N . SER A 1 206 ? 32.055 3.937 15.545 1.00 32.69 206 SER A N 1
ATOM 1609 C CA . SER A 1 206 ? 33.282 3.901 16.340 1.00 32.69 206 SER A CA 1
ATOM 1610 C C . SER A 1 206 ? 33.058 4.748 17.589 1.00 32.69 206 SER A C 1
ATOM 1612 O O . SER A 1 206 ? 32.628 5.894 17.439 1.00 32.69 206 SER A O 1
ATOM 1614 N N . ASP A 1 207 ? 33.325 4.166 18.761 1.00 39.66 207 ASP A N 1
ATOM 1615 C CA . ASP A 1 207 ? 33.330 4.849 20.065 1.00 39.66 207 ASP A CA 1
ATOM 1616 C C . ASP A 1 207 ? 34.220 6.106 20.080 1.00 39.66 207 ASP A C 1
ATOM 1618 O O . ASP A 1 207 ? 35.282 6.097 19.405 1.00 39.66 207 ASP A O 1
#

Solvent-accessible surface area (backbone atoms only — not comparable to full-atom values): 12220 Å² total; per-residue (Å²): 140,86,68,96,44,64,51,74,70,46,47,94,50,35,90,76,61,37,60,45,73,48,40,74,58,39,45,69,74,62,52,56,19,24,68,89,50,72,85,35,32,76,41,32,57,39,83,56,90,47,83,89,40,52,67,55,15,29,67,41,72,66,46,56,100,43,73,68,31,48,52,44,9,45,61,58,27,59,88,40,21,28,56,24,32,29,32,44,56,23,78,77,31,96,44,24,47,25,29,34,76,96,74,73,43,74,30,56,55,68,56,36,59,76,45,72,42,35,37,90,89,77,67,44,74,43,47,83,14,46,52,37,57,43,60,73,62,34,78,45,98,56,79,72,84,75,86,84,62,58,56,73,45,74,52,78,60,68,46,53,56,51,11,64,76,66,74,48,63,55,87,36,70,68,35,53,67,58,43,50,64,53,50,53,49,50,36,66,76,52,47,79,81,83,78,64,82,83,88,73,85,86,87,80,84,80,133